Protein AF-A0A1X6Y4D6-F1 (afdb_monomer_lite)

pLDDT: mean 88.82, std 12.13, range [36.94, 98.75]

Secondary structure (DSSP, 8-state):
---SBSSSSSB--THHHHHH---S-----S-SSS--------------SSS---GGGGTT-EEEEEEEEE--TTS---EEEEEEEEPPSSPPPP-PPPP-EE---EEEEEETT----TT-PPPPPGGG-S-TTTT-EETTEEP---EEEETTBTT-TTSEEE-TTS-EEEE-TTS-EEEE-TTTTTT--TT-EEEEEEEEEETTS-EEEEEEEEEPPP-----

Radius of gyration: 34.69 Å; chains: 1; bounding box: 85×36×90 Å

Foldseek 3Di:
DFACDPDPQNHDDDPQCVVQNTDDDDDDDDDPDPDPDPDPDDDDDDDDDPDDDDPQNQAQNKDKDKDAQCDDDVDGRGDIDMDIDTHHNDPDPPPDPDWAKDQEEWEAEEALQFDFDPVNQFGQTPVRDQFSQQPIDTNNHRDDFWWQDKQPHSVQAQHWDAWPQGWIWHAHRRRGIGTHSVNVCVVAAAAGKDWTKMKIDTVPYDIYIYIYIYGYDHPPPDD

Structure (mmCIF, N/CA/C/O backbone):
data_AF-A0A1X6Y4D6-F1
#
_entry.id   AF-A0A1X6Y4D6-F1
#
loop_
_atom_site.group_PDB
_atom_site.id
_atom_site.type_symbol
_atom_site.label_atom_id
_atom_site.label_alt_id
_atom_site.label_comp_id
_atom_site.label_asym_id
_atom_site.label_entity_id
_atom_site.label_seq_id
_atom_site.pdbx_PDB_ins_code
_atom_site.Cartn_x
_atom_site.Cartn_y
_atom_site.Cartn_z
_atom_site.occupancy
_atom_site.B_iso_or_equiv
_atom_site.auth_seq_id
_atom_site.auth_comp_id
_atom_site.auth_asym_id
_atom_site.auth_atom_id
_atom_site.pdbx_PDB_model_num
ATOM 1 N N . MET A 1 1 ? -22.240 7.130 50.293 1.00 41.00 1 MET A N 1
ATOM 2 C CA . MET A 1 1 ? -23.385 7.006 51.227 1.00 41.00 1 MET A CA 1
ATOM 3 C C . MET A 1 1 ? -24.417 6.217 50.443 1.00 41.00 1 MET A C 1
ATOM 5 O O . MET A 1 1 ? -24.915 6.748 49.469 1.00 41.00 1 MET A O 1
ATOM 9 N N . VAL A 1 2 ? -24.611 4.936 50.764 1.00 42.41 2 VAL A N 1
ATOM 10 C CA . VAL A 1 2 ? -25.291 3.969 49.882 1.00 42.41 2 VAL A CA 1
ATOM 11 C C . VAL A 1 2 ? -26.799 4.241 49.862 1.00 42.41 2 VAL A C 1
ATOM 13 O O . VAL A 1 2 ? -27.497 3.928 50.833 1.00 42.41 2 VAL A O 1
ATOM 16 N N . SER A 1 3 ? -27.311 4.840 48.787 1.00 49.81 3 SER A N 1
ATOM 17 C CA . SER A 1 3 ? -28.730 5.176 48.668 1.00 49.81 3 SER A CA 1
ATOM 18 C C . SER A 1 3 ? -29.235 4.880 47.263 1.00 49.81 3 SER A C 1
ATOM 20 O O . SER A 1 3 ? -28.899 5.571 46.314 1.00 49.81 3 SER A O 1
ATOM 22 N N . SER A 1 4 ? -30.168 3.933 47.143 1.00 59.59 4 SER A N 1
ATOM 23 C CA . SER A 1 4 ? -30.944 3.699 45.913 1.00 59.59 4 SER A CA 1
ATOM 24 C C . SER A 1 4 ? -31.982 4.803 45.639 1.00 59.59 4 SER A C 1
ATOM 26 O O . SER A 1 4 ? -32.936 4.621 44.882 1.00 59.59 4 SER A O 1
ATOM 28 N N . LYS A 1 5 ? -31.844 5.938 46.324 1.00 64.69 5 LYS A N 1
ATOM 29 C CA . LYS A 1 5 ? -32.766 7.061 46.329 1.00 64.69 5 LYS A CA 1
ATOM 30 C C . LYS A 1 5 ? -31.958 8.353 46.432 1.00 64.69 5 LYS A C 1
ATOM 32 O O . LYS A 1 5 ? -31.331 8.595 47.463 1.00 64.69 5 LYS A O 1
ATOM 37 N N . ILE A 1 6 ? -31.989 9.167 45.387 1.00 66.69 6 ILE A N 1
ATOM 38 C CA . ILE A 1 6 ? -31.384 10.505 45.383 1.00 66.69 6 ILE A CA 1
ATOM 39 C C . ILE A 1 6 ? -32.350 11.487 46.052 1.00 66.69 6 ILE A C 1
ATOM 41 O O . ILE A 1 6 ? -31.968 12.225 46.956 1.00 66.69 6 ILE A O 1
ATOM 45 N N . ASP A 1 7 ? -33.630 11.418 45.685 1.00 68.88 7 ASP A N 1
ATOM 46 C CA . ASP A 1 7 ? -34.729 12.150 46.311 1.00 68.88 7 ASP A CA 1
ATOM 47 C C . ASP A 1 7 ? -36.044 11.344 46.219 1.00 68.88 7 ASP A C 1
ATOM 49 O O . ASP A 1 7 ? -36.046 10.157 45.890 1.00 68.88 7 ASP A O 1
ATOM 53 N N . SER A 1 8 ? -37.190 11.939 46.564 1.00 70.06 8 SER A N 1
ATOM 54 C CA . SER A 1 8 ? -38.493 11.250 46.494 1.00 70.06 8 SER A CA 1
ATOM 55 C C . SER A 1 8 ? -38.887 10.769 45.097 1.00 70.06 8 SER A C 1
ATOM 57 O O . SER A 1 8 ? -39.654 9.810 44.999 1.00 70.06 8 SER A O 1
ATOM 59 N N . PHE A 1 9 ? -38.318 11.351 44.049 1.00 67.50 9 PHE A N 1
ATOM 60 C CA . PHE A 1 9 ? -38.674 11.114 42.658 1.00 67.50 9 PHE A CA 1
ATOM 61 C C . PHE A 1 9 ? -37.628 10.241 41.959 1.00 67.50 9 PHE A C 1
ATOM 63 O O . PHE A 1 9 ? -37.973 9.311 41.237 1.00 67.50 9 PHE A O 1
ATOM 70 N N . THR A 1 10 ? -36.352 10.414 42.259 1.00 70.94 10 THR A N 1
ATOM 71 C CA . THR A 1 10 ? -35.261 9.602 41.733 1.00 70.94 10 THR A CA 1
ATOM 72 C C . THR A 1 10 ? -34.959 8.469 42.701 1.00 70.94 10 THR A C 1
ATOM 74 O O . THR A 1 10 ? -34.069 8.540 43.550 1.00 70.94 10 THR A O 1
ATOM 77 N N . ASN A 1 11 ? -35.765 7.412 42.586 1.00 81.62 11 ASN A N 1
ATOM 78 C CA . ASN A 1 11 ? -35.591 6.159 43.307 1.00 81.62 11 ASN A CA 1
ATOM 79 C C . ASN A 1 11 ? -35.512 4.973 42.341 1.00 81.62 11 ASN A C 1
ATOM 81 O O . ASN A 1 11 ? -36.360 4.806 41.466 1.00 81.62 11 ASN A O 1
ATOM 85 N N . ILE A 1 12 ? -34.515 4.119 42.541 1.00 86.62 12 ILE A N 1
ATOM 86 C CA . ILE A 1 12 ? -34.491 2.774 41.977 1.00 86.62 12 ILE A CA 1
ATOM 87 C C . ILE A 1 12 ? -34.978 1.850 43.092 1.00 86.62 12 ILE A C 1
ATOM 89 O O . ILE A 1 12 ? -34.491 1.900 44.221 1.00 86.62 12 ILE A O 1
ATOM 93 N N . ASN A 1 13 ? -36.033 1.087 42.824 1.00 84.00 13 ASN A N 1
ATOM 94 C CA . ASN A 1 13 ? -36.649 0.168 43.776 1.00 84.00 13 ASN A CA 1
ATOM 95 C C . ASN A 1 13 ? -37.248 -1.030 43.032 1.00 84.00 13 ASN A C 1
ATOM 97 O O . ASN A 1 13 ? -37.335 -1.019 41.803 1.00 84.00 13 ASN A O 1
ATOM 101 N N . GLY A 1 14 ? -37.683 -2.038 43.785 1.00 86.56 14 GLY A N 1
ATOM 102 C CA . GLY A 1 14 ? -38.210 -3.269 43.205 1.00 86.56 14 GLY A CA 1
ATOM 103 C C . GLY A 1 14 ? -37.096 -4.136 42.627 1.00 86.56 14 GLY A C 1
ATOM 104 O O . GLY A 1 14 ? -35.997 -4.167 43.175 1.00 86.56 14 GLY A O 1
ATOM 105 N N . GLU A 1 15 ? -37.405 -4.826 41.533 1.00 88.31 15 GLU A N 1
ATOM 106 C CA . GLU A 1 15 ? -36.557 -5.850 40.909 1.00 88.31 15 GLU A CA 1
ATOM 107 C C . GLU A 1 15 ? -35.137 -5.356 40.609 1.00 88.31 15 GLU A C 1
ATOM 109 O O . GLU A 1 15 ? -34.184 -5.980 41.049 1.00 88.31 15 GLU A O 1
ATOM 114 N N . VAL A 1 16 ? -34.979 -4.153 40.047 1.00 90.50 16 VAL A N 1
ATOM 115 C CA . VAL A 1 16 ? -33.650 -3.591 39.736 1.00 90.50 16 VAL A CA 1
ATOM 116 C C . VAL A 1 16 ? -32.736 -3.487 40.968 1.00 90.50 16 VAL A C 1
ATOM 118 O O . VAL A 1 16 ? -31.556 -3.790 40.880 1.00 90.50 16 VAL A O 1
ATOM 121 N N . VAL A 1 17 ? -33.251 -3.096 42.141 1.00 89.12 17 VAL A N 1
ATOM 122 C CA . VAL A 1 17 ? -32.419 -3.068 43.368 1.00 89.12 17 VAL A CA 1
ATOM 123 C C . VAL A 1 17 ? -32.179 -4.466 43.927 1.00 89.12 17 VAL A C 1
ATOM 125 O O . VAL A 1 17 ? -31.186 -4.686 44.616 1.00 89.12 17 VAL A O 1
ATOM 128 N N . ASN A 1 18 ? -33.093 -5.403 43.684 1.00 89.06 18 ASN A N 1
ATOM 129 C CA . ASN A 1 18 ? -32.901 -6.782 44.118 1.00 89.06 18 ASN A CA 1
ATOM 130 C C . ASN A 1 18 ? -31.791 -7.462 43.308 1.00 89.06 18 ASN A C 1
ATOM 132 O O . ASN A 1 18 ? -31.030 -8.230 43.891 1.00 89.06 18 ASN A O 1
ATOM 136 N N . ASP A 1 19 ? -31.693 -7.141 42.017 1.00 90.50 19 ASP A N 1
ATOM 137 C CA . ASP A 1 19 ? -30.739 -7.754 41.093 1.00 90.50 19 ASP A CA 1
ATOM 138 C C . ASP A 1 19 ? -29.358 -7.082 41.148 1.00 90.50 19 ASP A C 1
ATOM 140 O O . ASP A 1 19 ? -28.352 -7.778 41.235 1.00 90.50 19 ASP A O 1
ATOM 144 N N . TYR A 1 20 ? -29.309 -5.745 41.184 1.00 90.06 20 TYR A N 1
ATOM 145 C CA . TYR A 1 20 ? -28.068 -4.952 41.085 1.00 90.06 20 TYR A CA 1
ATOM 146 C C . TYR A 1 20 ? -27.682 -4.237 42.393 1.00 90.06 20 TYR A C 1
ATOM 148 O O . TYR A 1 20 ? -26.760 -3.430 42.457 1.00 90.06 20 TYR A O 1
ATOM 156 N N . GLY A 1 21 ? -28.426 -4.460 43.477 1.00 88.19 21 GLY A N 1
ATOM 157 C CA . GLY A 1 21 ? -28.160 -3.802 44.752 1.00 88.19 21 GLY A CA 1
ATOM 158 C C . GLY A 1 21 ? -28.453 -2.294 44.753 1.00 88.19 21 GLY A C 1
ATOM 159 O O . GLY A 1 21 ? -29.365 -1.787 44.099 1.00 88.19 21 GLY A O 1
ATOM 160 N N . LYS A 1 22 ? -27.739 -1.562 45.615 1.00 87.81 22 LYS A N 1
ATOM 161 C CA . LYS A 1 22 ? -27.931 -0.117 45.802 1.00 87.81 22 LYS A CA 1
ATOM 162 C C . LYS A 1 22 ? -26.820 0.656 45.108 1.00 87.81 22 LYS A C 1
ATOM 164 O O . LYS A 1 22 ? -25.660 0.293 45.218 1.00 87.81 22 LYS A O 1
ATOM 169 N N . PHE A 1 23 ? -27.192 1.796 44.544 1.00 87.12 23 PHE A N 1
ATOM 170 C CA . PHE A 1 23 ? -26.286 2.677 43.820 1.00 87.12 23 PHE A CA 1
ATOM 171 C C . PHE A 1 23 ? -25.626 3.706 44.748 1.00 87.12 23 PHE A C 1
ATOM 173 O O . PHE A 1 23 ? -26.209 4.137 45.753 1.00 87.12 23 PHE A O 1
ATOM 180 N N . ASP A 1 24 ? -24.404 4.103 44.400 1.00 83.12 24 ASP A N 1
ATOM 181 C CA . ASP A 1 24 ? -23.602 5.054 45.178 1.00 83.12 24 ASP A CA 1
ATOM 182 C C . ASP A 1 24 ? -23.796 6.509 44.758 1.00 83.12 24 ASP A C 1
ATOM 184 O O . ASP A 1 24 ? -23.602 7.423 45.562 1.00 83.12 24 ASP A O 1
ATOM 188 N N . SER A 1 25 ? -24.169 6.720 43.499 1.00 83.31 25 SER A N 1
ATOM 189 C CA . SER A 1 25 ? -24.330 8.033 42.886 1.00 83.31 25 SER A CA 1
ATOM 190 C C . SER A 1 25 ? -25.488 8.009 41.899 1.00 83.31 25 SER A C 1
ATOM 192 O O . SER A 1 25 ? -25.883 6.954 41.409 1.00 83.31 25 SER A O 1
ATOM 194 N N . GLY A 1 26 ? -26.005 9.184 41.559 1.00 85.44 26 GLY A N 1
ATOM 195 C CA . GLY A 1 26 ? -26.836 9.316 40.376 1.00 85.44 26 GLY A CA 1
ATOM 196 C C . GLY A 1 26 ? -27.068 10.768 39.990 1.00 85.44 26 GLY A C 1
ATOM 197 O O . GLY A 1 26 ? -26.710 11.695 40.719 1.00 85.44 26 GLY A O 1
ATOM 198 N N . VAL A 1 27 ? -27.654 10.939 38.813 1.00 86.00 27 VAL A N 1
ATOM 199 C CA . VAL A 1 27 ? -27.911 12.230 38.177 1.00 86.00 27 VAL A CA 1
ATOM 200 C C . VAL A 1 27 ? -29.387 12.271 37.796 1.00 86.00 27 VAL A C 1
ATOM 202 O O . VAL A 1 27 ? -29.942 11.264 37.360 1.00 86.00 27 VAL A O 1
ATOM 205 N N . GLN A 1 28 ? -30.029 13.423 37.983 1.00 85.81 28 GLN A N 1
ATOM 206 C CA . GLN A 1 28 ? -31.426 13.642 37.621 1.00 85.81 28 GLN A CA 1
ATOM 207 C C . GLN A 1 28 ? -31.523 14.731 36.556 1.00 85.81 28 GLN A C 1
ATOM 209 O O . GLN A 1 28 ? -30.883 15.777 36.667 1.00 85.81 28 GLN A O 1
ATOM 214 N N . PHE A 1 29 ? -32.381 14.491 35.568 1.00 83.44 29 PHE A N 1
ATOM 215 C CA . PHE A 1 29 ? -32.785 15.465 34.561 1.00 83.44 29 PHE A CA 1
ATOM 216 C C . PHE A 1 29 ? -34.302 15.638 34.600 1.00 83.44 29 PHE A C 1
ATOM 218 O O . PHE A 1 29 ? -35.021 14.695 34.931 1.00 83.44 29 PHE A O 1
ATOM 225 N N . GLY A 1 30 ? -34.772 16.835 34.252 1.00 78.50 30 GLY A N 1
ATOM 226 C CA . GLY A 1 30 ? -36.189 17.188 34.301 1.00 78.50 30 GLY A CA 1
ATOM 227 C C . GLY A 1 30 ? -36.697 17.540 35.700 1.00 78.50 30 GLY A C 1
ATOM 228 O O . GLY A 1 30 ? -35.986 17.471 36.710 1.00 78.50 30 GLY A O 1
ATOM 229 N N . THR A 1 31 ? -37.950 17.966 35.735 1.00 74.88 31 THR A N 1
ATOM 230 C CA . THR A 1 31 ? -38.698 18.318 36.936 1.00 74.88 31 THR A CA 1
ATOM 231 C C . THR A 1 31 ? -39.482 17.119 37.465 1.00 74.88 31 THR A C 1
ATOM 233 O O . THR A 1 31 ? -39.793 16.168 36.750 1.00 74.88 31 THR A O 1
ATOM 236 N N . ALA A 1 32 ? -39.747 17.130 38.769 1.00 64.38 32 ALA A N 1
ATOM 237 C CA . ALA A 1 32 ? -40.598 16.133 39.402 1.00 64.38 32 ALA A CA 1
ATOM 238 C C . ALA A 1 32 ? -42.080 16.361 39.038 1.00 64.38 32 ALA A C 1
ATOM 240 O O . ALA A 1 32 ? -42.506 17.509 38.930 1.00 64.38 32 ALA A O 1
ATOM 241 N N . ASP A 1 33 ? -42.854 15.270 38.948 1.00 63.06 33 ASP A N 1
ATOM 242 C CA . ASP A 1 33 ? -44.287 15.214 38.592 1.00 63.06 33 ASP A CA 1
ATOM 243 C C . ASP A 1 33 ? -44.599 15.469 37.097 1.00 63.06 33 ASP A C 1
ATOM 245 O O . ASP A 1 33 ? -43.747 15.234 36.242 1.00 63.06 33 ASP A O 1
ATOM 249 N N . ILE A 1 34 ? -45.848 15.837 36.759 1.00 57.78 34 ILE A N 1
ATOM 250 C CA . ILE A 1 34 ? -46.291 16.152 35.386 1.00 57.78 34 ILE A CA 1
ATOM 251 C C . ILE A 1 34 ? -45.649 17.484 34.972 1.00 57.78 34 ILE A C 1
ATOM 253 O O . ILE A 1 34 ? -46.268 18.547 35.042 1.00 57.78 34 ILE A O 1
ATOM 257 N N . GLY A 1 35 ? -44.369 17.430 34.620 1.00 62.12 35 GLY A N 1
ATOM 258 C CA . GLY A 1 35 ? -43.656 18.521 33.972 1.00 62.12 35 GLY A CA 1
ATOM 259 C C . GLY A 1 35 ? -43.988 18.574 32.482 1.00 62.12 35 GLY A C 1
ATOM 260 O O . GLY A 1 35 ? -44.242 17.548 31.855 1.00 62.12 35 GLY A O 1
ATOM 261 N N . GLU A 1 36 ? -43.929 19.765 31.884 1.00 63.72 36 GLU A N 1
ATOM 262 C CA . GLU A 1 36 ? -43.957 19.945 30.419 1.00 63.72 36 GLU A CA 1
ATOM 263 C C . GLU A 1 36 ? -42.616 19.554 29.757 1.00 63.72 36 GLU A C 1
ATOM 265 O O . GLU A 1 36 ? -42.332 19.940 28.623 1.00 63.72 36 GLU A O 1
ATOM 270 N N . ASP A 1 37 ? -41.761 18.820 30.474 1.00 69.12 37 ASP A N 1
ATOM 271 C CA . ASP A 1 37 ? -40.407 18.494 30.048 1.00 69.12 37 ASP A CA 1
ATOM 272 C C . ASP A 1 37 ? -40.432 17.480 28.893 1.00 69.12 37 ASP A C 1
ATOM 274 O O . ASP A 1 37 ? -40.493 16.269 29.097 1.00 69.12 37 ASP A O 1
ATOM 278 N N . ASP A 1 38 ? -40.338 17.974 27.657 1.00 70.88 38 ASP A N 1
ATOM 279 C CA . ASP A 1 38 ? -40.135 17.155 26.454 1.00 70.88 38 ASP A CA 1
ATOM 280 C C . ASP A 1 38 ? -38.632 16.960 26.177 1.00 70.88 38 ASP A C 1
ATOM 282 O O . ASP A 1 38 ? -38.091 17.398 25.158 1.00 70.88 38 ASP A O 1
ATOM 286 N N . ILE A 1 39 ? -37.921 16.351 27.133 1.00 73.44 39 ILE A N 1
ATOM 287 C CA . ILE A 1 39 ? -36.479 16.097 27.011 1.00 73.44 39 ILE A CA 1
ATOM 288 C C . ILE A 1 39 ? -36.259 14.980 25.989 1.00 73.44 39 ILE A C 1
ATOM 290 O O . ILE A 1 39 ? -36.559 13.812 26.236 1.00 73.44 39 ILE A O 1
ATOM 294 N N . ARG A 1 40 ? -35.706 15.347 24.830 1.00 74.81 40 ARG A N 1
ATOM 295 C CA . ARG A 1 40 ? -35.345 14.409 23.753 1.00 74.81 40 ARG A CA 1
ATOM 296 C C . ARG A 1 40 ? -33.927 13.876 23.874 1.00 74.81 40 ARG A C 1
ATOM 298 O O . ARG A 1 40 ? -33.661 12.758 23.451 1.00 74.81 40 ARG A O 1
ATOM 305 N N . GLU A 1 41 ? -33.044 14.673 24.455 1.00 81.94 41 GLU A N 1
ATOM 306 C CA . GLU A 1 41 ? -31.640 14.348 24.645 1.00 81.94 41 GLU A CA 1
ATOM 307 C C . GLU A 1 41 ? -31.122 15.097 25.872 1.00 81.94 41 GLU A C 1
ATOM 309 O O . GLU A 1 41 ? -31.500 16.244 26.124 1.00 81.94 41 GLU A O 1
ATOM 314 N N . THR A 1 42 ? -30.260 14.442 26.641 1.00 81.81 42 THR A N 1
ATOM 315 C CA . THR A 1 42 ? -29.523 15.069 27.731 1.00 81.81 42 THR A CA 1
ATOM 316 C C . THR A 1 42 ? -28.108 14.522 27.754 1.00 81.81 42 THR A C 1
ATOM 318 O O . THR A 1 42 ? -27.878 13.350 27.457 1.00 81.81 42 THR A O 1
ATOM 321 N N . SER A 1 43 ? -27.160 15.369 28.126 1.00 86.31 43 SER A N 1
ATOM 322 C CA . SER A 1 43 ? -25.771 14.986 28.312 1.00 86.31 43 SER A CA 1
ATOM 323 C C . SER A 1 43 ? -25.253 15.570 29.617 1.00 86.31 43 SER A C 1
ATOM 325 O O . SER A 1 43 ? -25.665 16.638 30.072 1.00 86.31 43 SER A O 1
ATOM 327 N N . PHE A 1 44 ? -24.346 14.841 30.249 1.00 86.75 44 PHE A N 1
ATOM 328 C CA . PHE A 1 44 ? -23.565 15.334 31.369 1.00 86.75 44 PHE A CA 1
ATOM 329 C C . PHE A 1 44 ? -22.127 14.878 31.197 1.00 86.75 44 PHE A C 1
ATOM 331 O O . PHE A 1 44 ? -21.847 13.898 30.510 1.00 86.75 44 PHE A O 1
ATOM 338 N N . ILE A 1 45 ? -21.219 15.601 31.837 1.00 84.94 45 ILE A N 1
ATOM 339 C CA . ILE A 1 45 ? -19.807 15.251 31.874 1.00 84.94 45 ILE A CA 1
ATOM 340 C C . ILE A 1 45 ? -19.507 14.772 33.287 1.00 84.94 45 ILE A C 1
ATOM 342 O O . ILE A 1 45 ? -19.719 15.506 34.254 1.00 84.94 45 ILE A O 1
ATOM 346 N N . LEU A 1 46 ? -19.006 13.545 33.402 1.00 85.06 46 LEU A N 1
ATOM 347 C CA . LEU A 1 46 ? -18.378 13.064 34.623 1.00 85.06 46 LEU A CA 1
ATOM 348 C C . LEU A 1 46 ? -16.881 13.370 34.536 1.00 85.06 46 LEU A C 1
ATOM 350 O O . LEU A 1 46 ? -16.205 12.924 33.615 1.00 85.06 46 LEU A O 1
ATOM 354 N N . SER A 1 47 ? -16.368 14.148 35.484 1.00 85.50 47 SER A N 1
ATOM 355 C CA . SER A 1 47 ? -14.956 14.538 35.535 1.00 85.50 47 SER A CA 1
ATOM 356 C C . SER A 1 47 ? -14.423 14.448 36.959 1.00 85.50 47 SER A C 1
ATOM 358 O O . SER A 1 47 ? -15.144 14.765 37.906 1.00 85.50 47 SER A O 1
ATOM 360 N N . GLN A 1 48 ? -13.145 14.107 37.106 1.00 83.69 48 GLN A N 1
ATOM 361 C CA . GLN A 1 48 ? -12.402 14.203 38.364 1.00 83.69 48 GLN A CA 1
ATOM 362 C C . GLN A 1 48 ? -11.053 14.896 38.138 1.00 83.69 48 GLN A C 1
ATOM 364 O O . GLN A 1 48 ? -10.529 14.895 37.031 1.00 83.69 48 GLN A O 1
ATOM 369 N N . SER A 1 49 ? -10.506 15.518 39.185 1.00 90.06 49 SER A N 1
ATOM 370 C CA . SER A 1 49 ? -9.272 16.316 39.105 1.00 90.06 49 SER A CA 1
ATOM 371 C C . SER A 1 49 ? -8.005 15.576 39.534 1.00 90.06 49 SER A C 1
ATOM 373 O O . SER A 1 49 ? -6.920 16.143 39.440 1.00 90.06 49 SER A O 1
ATOM 375 N N . ASN A 1 50 ? -8.136 14.371 40.093 1.00 87.50 50 ASN A N 1
ATOM 376 C CA . ASN A 1 50 ? -7.047 13.711 40.821 1.00 87.50 50 ASN A CA 1
ATOM 377 C C . ASN A 1 50 ? -6.536 12.438 40.138 1.00 87.50 50 ASN A C 1
ATOM 379 O O . ASN A 1 50 ? -5.401 12.046 40.392 1.00 87.50 50 ASN A O 1
ATOM 383 N N . VAL A 1 51 ? -7.364 11.792 39.316 1.00 86.50 51 VAL A N 1
ATOM 384 C CA . VAL A 1 51 ? -7.033 10.589 38.541 1.00 86.50 51 VAL A CA 1
ATOM 385 C C . VAL A 1 51 ? -7.761 10.687 37.198 1.00 86.50 51 VAL A C 1
ATOM 387 O O . VAL A 1 51 ? -8.801 11.341 37.111 1.00 86.50 51 VAL A O 1
ATOM 390 N N . ASP A 1 52 ? -7.237 10.052 36.157 1.00 86.56 52 ASP A N 1
ATOM 391 C CA . ASP A 1 52 ? -7.942 9.941 34.882 1.00 86.56 52 ASP A CA 1
ATOM 392 C C . ASP A 1 52 ? -9.100 8.937 34.995 1.00 86.56 52 ASP A C 1
ATOM 394 O O . ASP A 1 52 ? -9.001 7.911 35.672 1.00 86.56 52 ASP A O 1
ATOM 398 N N . LEU A 1 53 ? -10.226 9.232 34.344 1.00 87.00 53 LEU A N 1
ATOM 399 C CA . LEU A 1 53 ? -11.290 8.248 34.140 1.00 87.00 53 LEU A CA 1
ATOM 400 C C . LEU A 1 53 ? -10.954 7.433 32.892 1.00 87.00 53 LEU A C 1
ATOM 402 O O . LEU A 1 53 ? -10.852 7.986 31.800 1.00 87.00 53 LEU A O 1
ATOM 406 N N . THR A 1 54 ? -10.795 6.126 33.057 1.00 86.75 54 THR A N 1
ATOM 407 C CA . THR A 1 54 ? -10.594 5.169 31.960 1.00 86.75 54 THR A CA 1
ATOM 408 C C . THR A 1 54 ? -11.825 4.275 31.820 1.00 86.75 54 THR A C 1
ATOM 410 O O . THR A 1 54 ? -12.662 4.229 32.723 1.00 86.75 54 THR A O 1
ATOM 413 N N . ILE A 1 55 ? -11.945 3.522 30.724 1.00 85.50 55 ILE A N 1
ATOM 414 C CA . ILE A 1 55 ? -13.000 2.499 30.595 1.00 85.50 55 ILE A CA 1
ATOM 415 C C . ILE A 1 55 ? -12.925 1.485 31.747 1.00 85.50 55 ILE A C 1
ATOM 417 O O . ILE A 1 55 ? -13.954 1.099 32.292 1.00 85.50 55 ILE A O 1
ATOM 421 N N . GLU A 1 56 ? -11.717 1.154 32.211 1.00 86.94 56 GLU A N 1
ATOM 422 C CA . GLU A 1 56 ? -11.507 0.270 33.365 1.00 86.94 56 GLU A CA 1
ATOM 423 C C . GLU A 1 56 ? -12.158 0.788 34.652 1.00 86.94 56 GLU A C 1
ATOM 425 O O . GLU A 1 56 ? -12.577 -0.006 35.491 1.00 86.94 56 GLU A O 1
ATOM 430 N N . SER A 1 57 ? -12.298 2.111 34.802 1.00 87.38 57 SER A N 1
ATOM 431 C CA . SER A 1 57 ? -12.901 2.717 35.997 1.00 87.38 57 SER A CA 1
ATOM 432 C C . SER A 1 57 ? -14.394 2.415 36.161 1.00 87.38 57 SER A C 1
ATOM 434 O O . SER A 1 57 ? -14.931 2.619 37.250 1.00 87.38 57 SER A O 1
ATOM 436 N N . ILE A 1 58 ? -15.055 1.922 35.108 1.00 89.38 58 ILE A N 1
ATOM 437 C CA . ILE A 1 58 ? -16.478 1.567 35.121 1.00 89.38 58 ILE A CA 1
ATOM 438 C C . ILE A 1 58 ? -16.746 0.079 34.852 1.00 89.38 58 ILE A C 1
ATOM 440 O O . ILE A 1 58 ? -17.910 -0.310 34.835 1.00 89.38 58 ILE A O 1
ATOM 444 N N . LEU A 1 59 ? -15.720 -0.761 34.664 1.00 92.81 59 LEU A N 1
ATOM 445 C CA . LEU A 1 59 ? -15.918 -2.202 34.450 1.00 92.81 59 LEU A CA 1
ATOM 446 C C . LEU A 1 59 ? -16.563 -2.861 35.676 1.00 92.81 59 LEU A C 1
ATOM 448 O O . LEU A 1 59 ? -16.240 -2.526 36.821 1.00 92.81 59 LEU A O 1
ATOM 452 N N . GLY A 1 60 ? -17.502 -3.778 35.428 1.00 91.44 60 GLY A N 1
ATOM 453 C CA . GLY A 1 60 ? -18.284 -4.459 36.467 1.00 91.44 60 GLY A CA 1
ATOM 454 C C . GLY A 1 60 ? -19.098 -3.527 37.372 1.00 91.44 60 GLY A C 1
ATOM 455 O O . GLY A 1 60 ? -19.505 -3.935 38.456 1.00 91.44 60 GLY A O 1
ATOM 456 N N . GLN A 1 61 ? -19.276 -2.252 37.001 1.00 92.94 61 GLN A N 1
ATOM 457 C CA . GLN A 1 61 ? -20.137 -1.340 37.749 1.00 92.94 61 GLN A CA 1
ATOM 458 C C . GLN A 1 61 ? -21.595 -1.525 37.334 1.00 92.94 61 GLN A C 1
ATOM 460 O O . GLN A 1 61 ? -21.913 -1.624 36.147 1.00 92.94 61 GLN A O 1
ATOM 465 N N . ASP A 1 62 ? -22.482 -1.493 38.323 1.00 93.50 62 ASP A N 1
ATOM 466 C CA . ASP A 1 62 ? -23.922 -1.539 38.114 1.00 93.50 62 ASP A CA 1
ATOM 467 C C . ASP A 1 62 ? -24.481 -0.155 37.779 1.00 93.50 62 ASP A C 1
ATOM 469 O O . ASP A 1 62 ? -24.282 0.832 38.495 1.00 93.50 62 ASP A O 1
ATOM 473 N N . PHE A 1 63 ? -25.269 -0.099 36.712 1.00 92.25 63 PHE A N 1
ATOM 474 C CA . PHE A 1 63 ? -25.989 1.082 36.268 1.00 92.25 63 PHE A CA 1
ATOM 475 C C . PHE A 1 63 ? -27.489 0.831 36.318 1.00 92.25 63 PHE A C 1
ATOM 477 O O . PHE A 1 63 ? -27.981 -0.262 36.041 1.00 92.25 63 PHE A O 1
ATOM 484 N N . ALA A 1 64 ? -28.246 1.878 36.628 1.00 92.44 64 ALA A N 1
ATOM 485 C CA . ALA A 1 64 ? -29.688 1.846 36.493 1.00 92.44 64 ALA A CA 1
ATOM 486 C C . ALA A 1 64 ? -30.237 3.184 36.024 1.00 92.44 64 ALA A C 1
ATOM 488 O O . ALA A 1 64 ? -29.744 4.254 36.382 1.00 92.44 64 ALA A O 1
ATOM 489 N N . VAL A 1 65 ? -31.315 3.104 35.254 1.00 90.38 65 VAL A N 1
ATOM 490 C CA . VAL A 1 65 ? -32.061 4.252 34.754 1.00 90.38 65 VAL A CA 1
ATOM 491 C C . VAL A 1 65 ? -33.506 4.121 35.204 1.00 90.38 65 VAL A C 1
ATOM 493 O O . VAL A 1 65 ? -34.131 3.068 35.062 1.00 90.38 65 VAL A O 1
ATOM 496 N N . ARG A 1 66 ? -34.057 5.217 35.732 1.00 86.44 66 ARG A N 1
ATOM 497 C CA . ARG A 1 66 ? -35.501 5.399 35.880 1.00 86.44 66 ARG A CA 1
ATOM 498 C C . ARG A 1 66 ? -35.975 6.364 34.809 1.00 86.44 66 ARG A C 1
ATOM 500 O O . ARG A 1 66 ? -35.539 7.508 34.779 1.00 86.44 66 ARG A O 1
ATOM 507 N N . LEU A 1 67 ? -36.911 5.905 33.994 1.00 85.81 67 LEU A N 1
ATOM 508 C CA . LEU A 1 67 ? -37.640 6.718 33.037 1.00 85.81 67 LEU A CA 1
ATOM 509 C C . LEU A 1 67 ? -39.042 6.976 33.587 1.00 85.81 67 LEU A C 1
ATOM 511 O O . LEU A 1 67 ? -39.716 6.060 34.066 1.00 85.81 67 LEU A O 1
ATOM 515 N N . THR A 1 68 ? -39.484 8.222 33.528 1.00 80.50 68 THR A N 1
ATOM 516 C CA . THR A 1 68 ? -40.876 8.615 33.763 1.00 80.50 68 THR A CA 1
ATOM 517 C C . THR A 1 68 ? -41.507 9.041 32.454 1.00 80.50 68 THR A C 1
ATOM 519 O O . THR A 1 68 ? -40.800 9.375 31.505 1.00 80.50 68 THR A O 1
ATOM 522 N N . SER A 1 69 ? -42.832 9.017 32.407 1.00 79.50 69 SER A N 1
ATOM 523 C CA . SER A 1 69 ? -43.603 9.401 31.229 1.00 79.50 69 SER A CA 1
ATOM 524 C C . SER A 1 69 ? -43.263 8.557 29.995 1.00 79.50 69 SER A C 1
ATOM 526 O O . SER A 1 69 ? -43.060 9.061 28.888 1.00 79.50 69 SER A O 1
ATOM 528 N N . VAL A 1 70 ? -43.169 7.242 30.193 1.00 79.62 70 VAL A N 1
ATOM 529 C CA . VAL A 1 70 ? -43.048 6.263 29.105 1.00 79.62 70 VAL A CA 1
ATOM 530 C C . VAL A 1 70 ? -44.426 5.690 28.772 1.00 79.62 70 VAL A C 1
ATOM 532 O O . VAL A 1 70 ? -45.354 5.779 29.572 1.00 79.62 70 VAL A O 1
ATOM 535 N N . GLY A 1 71 ? -44.587 5.134 27.574 1.00 78.62 71 GLY A N 1
ATOM 536 C CA . GLY A 1 71 ? -45.851 4.566 27.107 1.00 78.62 71 GLY A CA 1
ATOM 537 C C . GLY A 1 71 ? -45.685 3.859 25.765 1.00 78.62 71 GLY A C 1
ATOM 538 O O . GLY A 1 71 ? -44.610 3.915 25.164 1.00 78.62 71 GLY A O 1
ATOM 539 N N . GLN A 1 72 ? -46.738 3.183 25.302 1.00 81.94 72 GLN A N 1
ATOM 540 C CA . GLN A 1 72 ? -46.757 2.572 23.968 1.00 81.94 72 GLN A CA 1
ATOM 541 C C . GLN A 1 72 ? -46.656 3.639 22.868 1.00 81.94 72 GLN A C 1
ATOM 543 O O . GLN A 1 72 ? -47.046 4.792 23.068 1.00 81.94 72 GLN A O 1
ATOM 548 N N . GLU A 1 73 ? -46.145 3.242 21.701 1.00 76.56 73 GLU A N 1
ATOM 549 C CA . GLU A 1 73 ? -46.194 4.064 20.489 1.00 76.56 73 GLU A CA 1
ATOM 550 C C . GLU A 1 73 ? -47.653 4.479 20.216 1.00 76.56 73 GLU A C 1
ATOM 552 O O . GLU A 1 73 ? -48.565 3.663 20.349 1.00 76.56 73 GLU A O 1
ATOM 557 N N . ASP A 1 74 ? -47.880 5.769 19.952 1.00 78.31 74 ASP A N 1
ATOM 558 C CA . ASP A 1 74 ? -49.203 6.410 19.820 1.00 78.31 74 ASP A CA 1
ATOM 559 C C . ASP A 1 74 ? -50.137 6.357 21.057 1.00 78.31 74 ASP A C 1
ATOM 561 O O . ASP A 1 74 ? -51.310 6.736 20.975 1.00 78.31 74 ASP A O 1
ATOM 565 N N . GLY A 1 75 ? -49.634 5.932 22.222 1.00 78.75 75 GLY A N 1
ATOM 566 C CA . GLY A 1 75 ? -50.368 5.864 23.491 1.00 78.75 75 GLY A CA 1
ATOM 567 C C . GLY A 1 75 ? -50.072 7.007 24.475 1.00 78.75 75 GLY A C 1
ATOM 568 O O . GLY A 1 75 ? -49.218 7.865 24.248 1.00 78.75 75 GLY A O 1
ATOM 569 N N . SER A 1 76 ? -50.779 7.012 25.613 1.00 80.31 76 SER A N 1
ATOM 570 C CA . SER A 1 76 ? -50.492 7.927 26.728 1.00 80.31 76 SER A CA 1
ATOM 571 C C . SER A 1 76 ? -49.159 7.587 27.397 1.00 80.31 76 SER A C 1
ATOM 573 O O . SER A 1 76 ? -48.843 6.415 27.599 1.00 80.31 76 SER A O 1
ATOM 575 N N . ARG A 1 77 ? -48.412 8.615 27.797 1.00 80.12 77 ARG A N 1
ATOM 576 C CA . ARG A 1 77 ? -47.092 8.518 28.431 1.00 80.12 77 ARG A CA 1
ATOM 577 C C . ARG A 1 77 ? -47.182 8.750 29.939 1.00 80.12 77 ARG A C 1
ATOM 579 O O . ARG A 1 77 ? -46.594 9.688 30.455 1.00 80.12 77 ARG A O 1
ATOM 586 N N . GLU A 1 78 ? -47.961 7.929 30.631 1.00 82.00 78 GLU A N 1
ATOM 587 C CA . GLU A 1 78 ? -48.212 8.081 32.077 1.00 82.00 78 GLU A CA 1
ATOM 588 C C . GLU A 1 78 ? -47.457 7.039 32.922 1.00 82.00 78 GLU A C 1
ATOM 590 O O . GLU A 1 78 ? -47.490 7.084 34.152 1.00 82.00 78 GLU A O 1
ATOM 595 N N . ASP A 1 79 ? -46.764 6.094 32.278 1.00 83.75 79 ASP A N 1
ATOM 596 C CA . ASP A 1 79 ? -46.057 5.023 32.971 1.00 83.75 79 ASP A CA 1
ATOM 597 C C . ASP A 1 79 ? -44.632 5.433 33.365 1.00 83.75 79 ASP A C 1
ATOM 599 O O . ASP A 1 79 ? -44.075 6.450 32.941 1.00 83.75 79 ASP A O 1
ATOM 603 N N . SER A 1 80 ? -44.008 4.603 34.201 1.00 84.50 80 SER A N 1
ATOM 604 C CA . SER A 1 80 ? -42.586 4.707 34.519 1.00 84.50 80 SER A CA 1
ATOM 605 C C . SER A 1 80 ? -41.908 3.351 34.399 1.00 84.50 80 SER A C 1
ATOM 607 O O . SER A 1 80 ? -42.493 2.316 34.714 1.00 84.50 80 SER A O 1
ATOM 609 N N . LEU A 1 81 ? -40.659 3.366 33.947 1.00 87.38 81 LEU A N 1
ATOM 610 C CA . LEU A 1 81 ? -39.857 2.179 33.691 1.00 87.38 81 LEU A CA 1
ATOM 611 C C . LEU A 1 81 ? -38.535 2.286 34.445 1.00 87.38 81 LEU A C 1
ATOM 613 O O . LEU A 1 81 ? -37.953 3.364 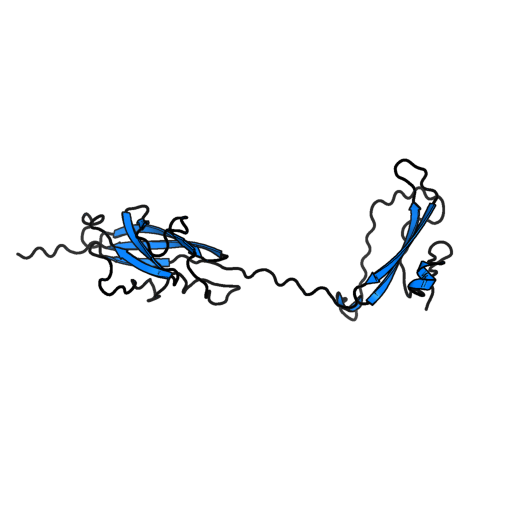34.560 1.00 87.38 81 LEU A O 1
ATOM 617 N N . LYS A 1 82 ? -38.071 1.161 34.984 1.00 90.62 82 LYS A N 1
ATOM 618 C CA . LYS A 1 82 ? -36.742 1.037 35.580 1.00 90.62 82 LYS A CA 1
ATOM 619 C C . LYS A 1 82 ? -35.990 -0.054 34.840 1.00 90.62 82 LYS A C 1
ATOM 621 O O . LYS A 1 82 ? -36.555 -1.116 34.605 1.00 90.62 82 LYS A O 1
ATOM 626 N N . ILE A 1 83 ? -34.747 0.228 34.482 1.00 92.38 83 ILE A N 1
ATOM 627 C CA . ILE A 1 83 ? -33.863 -0.687 33.761 1.00 92.38 83 ILE A CA 1
ATOM 628 C C . ILE A 1 83 ? -32.536 -0.685 34.509 1.00 92.38 83 ILE A C 1
ATOM 630 O O . ILE A 1 83 ? -32.063 0.386 34.889 1.00 92.38 83 ILE A O 1
ATOM 634 N N . GLY A 1 84 ? -31.975 -1.866 34.747 1.00 92.88 84 GLY A N 1
ATOM 635 C CA . GLY A 1 84 ? -30.628 -2.036 35.280 1.00 92.88 84 GLY A CA 1
ATOM 636 C C . GLY A 1 84 ? -29.738 -2.763 34.280 1.00 92.88 84 GLY A C 1
ATOM 637 O O . GLY A 1 84 ? -30.240 -3.415 33.364 1.00 92.88 84 GLY A O 1
ATOM 638 N N . GLY A 1 85 ? -28.432 -2.634 34.457 1.00 94.12 85 GLY A N 1
ATOM 639 C CA . GLY A 1 85 ? -27.427 -3.369 33.703 1.00 94.12 85 GLY A CA 1
ATOM 640 C C . GLY A 1 85 ? -26.067 -3.265 34.380 1.00 94.12 85 GLY A C 1
ATOM 641 O O . GLY A 1 85 ? -25.769 -2.256 35.012 1.00 94.12 85 GLY A O 1
ATOM 642 N N . GLU A 1 86 ? -25.252 -4.299 34.228 1.00 94.19 86 GLU A N 1
ATOM 643 C CA . GLU A 1 86 ? -23.869 -4.330 34.703 1.00 94.19 86 GLU A CA 1
ATOM 644 C C . GLU A 1 86 ? -22.949 -4.035 33.513 1.00 94.19 86 GLU A C 1
ATOM 646 O O . GLU A 1 86 ? -23.143 -4.578 32.418 1.00 94.19 86 GLU A O 1
ATOM 651 N N . ALA A 1 87 ? -21.971 -3.149 33.696 1.00 92.44 87 ALA A N 1
ATOM 652 C CA . ALA A 1 87 ? -20.902 -2.980 32.720 1.00 92.44 87 ALA A CA 1
ATOM 653 C C . ALA A 1 87 ? -20.098 -4.282 32.588 1.00 92.44 87 ALA A C 1
ATOM 655 O O . ALA A 1 87 ? -19.967 -5.025 33.561 1.00 92.44 87 ALA A O 1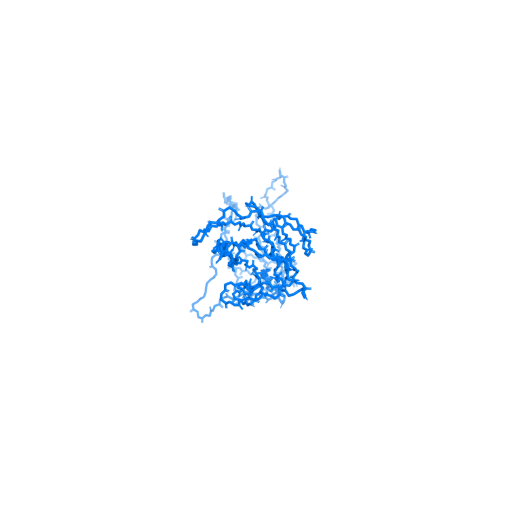
ATOM 656 N N . PRO A 1 88 ? -19.518 -4.572 31.413 1.00 90.81 88 PRO A N 1
ATOM 657 C CA . PRO A 1 88 ? -18.729 -5.782 31.247 1.00 90.81 88 PRO A CA 1
ATOM 658 C C . PRO A 1 88 ? -17.574 -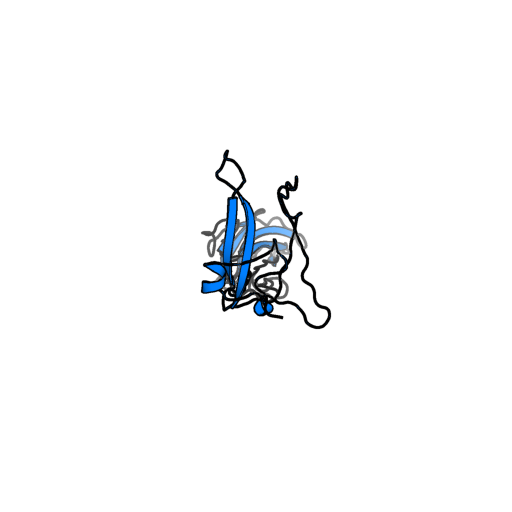5.818 32.260 1.00 90.81 88 PRO A C 1
ATOM 660 O O . PRO A 1 88 ? -17.051 -4.784 32.677 1.00 90.81 88 PRO A O 1
ATOM 663 N N . ILE A 1 89 ? -17.204 -7.024 32.689 1.00 89.62 89 ILE A N 1
ATOM 664 C CA . ILE A 1 89 ? -16.138 -7.244 33.682 1.00 89.62 89 ILE A CA 1
ATOM 665 C C . ILE A 1 89 ? -14.731 -7.115 33.089 1.00 89.62 89 ILE A C 1
ATOM 667 O O . ILE A 1 89 ? -13.755 -7.000 33.825 1.00 89.62 89 ILE A O 1
ATOM 671 N N . GLU A 1 90 ? -14.635 -7.110 31.765 1.00 87.44 90 GLU A N 1
ATOM 672 C CA . GLU A 1 90 ? -13.422 -6.852 31.002 1.00 87.44 90 GLU A CA 1
ATOM 673 C C . GLU A 1 90 ? -13.775 -5.849 29.906 1.00 87.44 90 GLU A C 1
ATOM 675 O O . GLU A 1 90 ? -14.891 -5.864 29.381 1.00 87.44 90 GLU A O 1
ATOM 680 N N . ALA A 1 91 ? -12.851 -4.944 29.588 1.00 80.56 91 ALA A N 1
ATOM 681 C CA . ALA A 1 91 ? -13.025 -4.114 28.410 1.00 80.56 91 ALA A CA 1
ATOM 682 C C . ALA A 1 91 ? -13.016 -5.026 27.182 1.00 80.56 91 ALA A C 1
ATOM 684 O O . ALA A 1 91 ? -12.243 -5.989 27.136 1.00 80.56 91 ALA A O 1
ATOM 685 N N . ASP A 1 92 ? -13.836 -4.705 26.183 1.00 79.19 92 ASP A N 1
ATOM 686 C CA . ASP A 1 92 ? -13.635 -5.305 24.872 1.00 79.19 92 ASP A CA 1
ATOM 687 C C . ASP A 1 92 ? -12.175 -5.070 24.464 1.00 79.19 92 ASP A C 1
ATOM 689 O O . ASP A 1 92 ? -11.637 -3.980 24.725 1.00 79.19 92 ASP A O 1
ATOM 693 N N . PRO A 1 93 ? -11.504 -6.078 23.874 1.00 71.06 93 PRO A N 1
ATOM 694 C CA . PRO A 1 93 ? -10.162 -5.867 23.371 1.00 71.06 93 PRO A CA 1
ATOM 695 C C . PRO A 1 93 ? -10.212 -4.657 22.447 1.00 71.06 93 PRO A C 1
ATOM 697 O O . PRO A 1 93 ? -11.116 -4.548 21.613 1.00 71.06 93 PRO A O 1
ATOM 700 N N . ALA A 1 94 ? -9.261 -3.736 22.619 1.00 69.94 94 ALA A N 1
ATOM 701 C CA . ALA A 1 94 ? -9.069 -2.690 21.634 1.00 69.94 94 ALA A CA 1
ATOM 702 C C . ALA A 1 94 ? -8.975 -3.387 20.274 1.00 69.94 94 ALA A C 1
ATOM 704 O O . ALA A 1 94 ? -8.136 -4.272 20.093 1.00 69.94 94 ALA A O 1
ATOM 705 N N . VAL A 1 95 ? -9.893 -3.058 19.364 1.00 73.56 95 VAL A N 1
ATOM 706 C CA . VAL A 1 95 ? -9.736 -3.445 17.968 1.00 73.56 95 VAL A CA 1
ATOM 707 C C . VAL A 1 95 ? -8.481 -2.712 17.526 1.00 73.56 95 VAL A C 1
ATOM 709 O O . VAL A 1 95 ? -8.495 -1.484 17.428 1.00 73.56 95 VAL A O 1
ATOM 712 N N . ASP A 1 96 ? -7.381 -3.452 17.398 1.00 72.81 96 ASP A N 1
ATOM 713 C CA . ASP A 1 96 ? -6.170 -2.924 16.785 1.00 72.81 96 ASP A CA 1
ATOM 714 C C . ASP A 1 96 ? -6.584 -2.466 15.383 1.00 72.81 96 ASP A C 1
ATOM 716 O O . ASP A 1 96 ? -7.246 -3.251 14.690 1.00 72.81 96 ASP A O 1
ATOM 720 N N . PRO A 1 97 ? -6.355 -1.198 14.993 1.00 80.12 97 PRO A N 1
ATOM 721 C CA . PRO A 1 97 ? -6.615 -0.802 13.619 1.00 80.12 97 PRO A CA 1
ATOM 722 C C . PRO A 1 97 ? -5.914 -1.775 12.667 1.00 80.12 97 PRO A C 1
ATOM 724 O O . PRO A 1 97 ? -4.818 -2.254 12.957 1.00 80.12 97 PRO A O 1
ATOM 727 N N . ASP A 1 98 ? -6.558 -2.068 11.536 1.00 85.38 98 ASP A N 1
ATOM 728 C CA . ASP A 1 98 ? -5.897 -2.822 10.475 1.00 85.38 98 ASP A CA 1
ATOM 729 C C . ASP A 1 98 ? -4.581 -2.107 10.105 1.00 85.38 98 ASP A C 1
ATOM 731 O O . ASP A 1 98 ? -4.569 -0.869 10.041 1.00 85.38 98 ASP A O 1
ATOM 735 N N . PRO A 1 99 ? -3.483 -2.855 9.888 1.00 90.69 99 PRO A N 1
ATOM 736 C CA . PRO A 1 99 ? -2.193 -2.264 9.561 1.00 90.69 99 PRO A CA 1
ATOM 737 C C . PRO A 1 99 ? -2.295 -1.432 8.283 1.00 90.69 99 PRO A C 1
ATOM 739 O O . PRO A 1 99 ? -2.951 -1.832 7.317 1.00 90.69 99 PRO A O 1
ATOM 742 N N . VAL A 1 100 ? -1.634 -0.276 8.260 1.00 94.06 100 VAL A N 1
ATOM 743 C CA . VAL A 1 100 ? -1.641 0.617 7.098 1.00 94.06 100 VAL A CA 1
ATOM 744 C C . VAL A 1 100 ? -0.413 0.339 6.242 1.00 94.06 100 VAL A C 1
ATOM 746 O O . VAL A 1 100 ? 0.716 0.611 6.656 1.00 94.06 100 VAL A O 1
ATOM 749 N N . HIS A 1 101 ? -0.643 -0.183 5.038 1.00 96.56 101 HIS A N 1
ATOM 750 C CA . HIS A 1 101 ? 0.392 -0.460 4.044 1.00 96.56 101 HIS A CA 1
ATOM 751 C C . HIS A 1 101 ? 0.498 0.687 3.030 1.00 96.56 101 HIS A C 1
ATOM 753 O O . HIS A 1 101 ? -0.486 1.026 2.372 1.00 96.56 101 HIS A O 1
ATOM 759 N N . ILE A 1 102 ? 1.690 1.268 2.886 1.00 97.38 102 ILE A N 1
ATOM 760 C CA . ILE A 1 102 ? 1.974 2.382 1.972 1.00 97.38 102 ILE A CA 1
ATOM 761 C C . ILE A 1 102 ? 3.011 1.928 0.946 1.00 97.38 102 ILE A C 1
ATOM 763 O O . ILE A 1 102 ? 4.139 1.596 1.319 1.00 97.38 102 ILE A O 1
ATOM 767 N N . ALA A 1 103 ? 2.621 1.964 -0.329 1.00 98.12 103 ALA A N 1
ATOM 768 C CA . ALA A 1 103 ? 3.518 1.772 -1.462 1.00 98.12 103 ALA A CA 1
ATOM 769 C C . ALA A 1 103 ? 4.151 3.114 -1.878 1.00 98.12 103 ALA A C 1
ATOM 771 O O . ALA A 1 103 ? 3.450 4.128 -1.946 1.00 98.12 103 ALA A O 1
ATOM 772 N N . ASN A 1 104 ? 5.451 3.138 -2.157 1.00 98.00 104 ASN A N 1
ATOM 773 C CA . ASN A 1 104 ? 6.214 4.325 -2.532 1.00 98.00 104 ASN A CA 1
ATOM 774 C C . ASN A 1 104 ? 6.801 4.173 -3.936 1.00 98.00 104 ASN A C 1
ATOM 776 O O . ASN A 1 104 ? 7.339 3.133 -4.277 1.00 98.00 104 ASN A O 1
ATOM 780 N N . ASP A 1 105 ? 6.759 5.241 -4.733 1.00 98.62 105 ASP A N 1
ATOM 781 C CA . ASP A 1 105 ? 7.266 5.202 -6.108 1.00 98.62 105 ASP A CA 1
ATOM 782 C C . ASP A 1 105 ? 8.755 4.815 -6.199 1.00 98.62 105 ASP A C 1
ATOM 784 O O . ASP A 1 105 ? 9.588 5.219 -5.376 1.00 98.62 105 ASP A O 1
ATOM 788 N N . ASP A 1 106 ? 9.087 4.112 -7.280 1.00 98.69 106 ASP A N 1
ATOM 789 C CA . ASP A 1 106 ? 10.418 3.596 -7.579 1.00 98.69 106 ASP A CA 1
ATOM 790 C C . ASP A 1 106 ? 10.978 4.151 -8.880 1.00 98.69 106 ASP A C 1
ATOM 792 O O . ASP A 1 106 ? 10.258 4.580 -9.785 1.00 98.69 106 ASP A O 1
ATOM 796 N N . PHE A 1 107 ? 12.300 4.060 -9.003 1.00 98.62 107 PHE A N 1
ATOM 797 C CA . PHE A 1 107 ? 13.027 4.538 -10.168 1.00 98.62 107 PHE A CA 1
ATOM 798 C C . PHE A 1 107 ? 13.995 3.474 -10.678 1.00 98.62 107 PHE A C 1
ATOM 800 O O . PHE A 1 107 ? 14.811 2.937 -9.926 1.00 98.62 107 PHE A O 1
ATOM 807 N N . LEU A 1 108 ? 13.938 3.213 -11.981 1.00 98.50 108 LEU A N 1
ATOM 808 C CA . LEU A 1 108 ? 14.860 2.353 -12.714 1.00 98.50 108 LEU A CA 1
ATOM 809 C C . LEU A 1 108 ? 15.554 3.170 -13.810 1.00 98.50 108 LEU A C 1
ATOM 811 O O . LEU A 1 108 ? 14.912 3.924 -14.542 1.00 98.50 108 LEU A O 1
ATOM 815 N N . PHE A 1 109 ? 16.871 3.011 -13.931 1.00 97.94 109 PHE A N 1
ATOM 816 C CA . PHE A 1 109 ? 17.689 3.672 -14.947 1.00 97.94 109 PHE A CA 1
ATOM 817 C C . PHE A 1 109 ? 18.405 2.621 -15.786 1.00 97.94 109 PHE A C 1
ATOM 819 O O . PHE A 1 109 ? 19.209 1.857 -15.255 1.00 97.94 109 PHE A O 1
ATOM 826 N N . VAL A 1 110 ? 18.123 2.607 -17.086 1.00 97.62 110 VAL A N 1
ATOM 827 C CA . VAL A 1 110 ? 18.611 1.596 -18.036 1.00 97.62 110 VAL A CA 1
ATOM 828 C C . VAL A 1 110 ? 19.016 2.247 -19.359 1.00 97.62 110 VAL A C 1
ATOM 830 O O . VAL A 1 110 ? 18.737 3.427 -19.591 1.00 97.62 110 VAL A O 1
ATOM 833 N N . PHE A 1 111 ? 19.675 1.489 -20.232 1.00 97.19 111 PHE A N 1
ATOM 834 C CA . PHE A 1 111 ? 19.981 1.917 -21.599 1.00 97.19 111 PHE A CA 1
ATOM 835 C C . PHE A 1 111 ? 18.907 1.445 -22.586 1.00 97.19 111 PHE A C 1
ATOM 837 O O . PHE A 1 111 ? 18.151 0.518 -22.305 1.00 97.19 111 PHE A O 1
ATOM 844 N N . GLU A 1 112 ? 18.830 2.064 -23.763 1.00 97.00 112 GLU A N 1
ATOM 845 C CA . GLU A 1 112 ? 17.910 1.655 -24.839 1.00 97.00 112 GLU A CA 1
ATOM 846 C C . GLU A 1 112 ? 18.171 0.233 -25.360 1.00 97.00 112 GLU A C 1
ATOM 848 O O . GLU A 1 112 ? 17.297 -0.380 -25.969 1.00 97.00 112 GLU A O 1
ATOM 853 N N . THR A 1 113 ? 19.358 -0.310 -25.082 1.00 96.31 113 THR A N 1
ATOM 854 C CA . THR A 1 113 ? 19.760 -1.678 -25.414 1.00 96.31 113 THR A CA 1
ATOM 855 C C . THR A 1 113 ? 19.396 -2.697 -24.328 1.00 96.31 113 THR A C 1
ATOM 857 O O . THR A 1 113 ? 19.672 -3.889 -24.500 1.00 96.31 113 THR A O 1
ATOM 860 N N . GLU A 1 114 ? 18.764 -2.259 -23.231 1.00 97.31 114 GLU A N 1
ATOM 861 C CA . GLU A 1 114 ? 18.381 -3.114 -22.106 1.00 97.31 114 GLU A CA 1
ATOM 862 C C . GLU A 1 114 ? 17.426 -4.234 -22.529 1.00 97.31 114 GLU A C 1
ATOM 864 O O . GLU A 1 114 ? 16.468 -4.048 -23.295 1.00 97.31 114 GLU A O 1
ATOM 869 N N . GLY A 1 115 ? 17.662 -5.423 -21.993 1.00 97.56 115 GLY A N 1
ATOM 870 C CA . GLY A 1 115 ? 16.853 -6.586 -22.287 1.00 97.56 115 GLY A CA 1
ATOM 871 C C . GLY A 1 115 ? 16.900 -7.590 -21.162 1.00 97.56 115 GLY A C 1
ATOM 872 O O . GLY A 1 115 ? 17.904 -7.696 -20.473 1.00 97.56 115 GLY A O 1
ATOM 873 N N . PHE A 1 116 ? 15.842 -8.396 -21.069 1.00 98.12 116 PHE A N 1
ATOM 874 C CA . PHE A 1 116 ? 15.669 -9.339 -19.970 1.00 98.12 116 PHE A CA 1
ATOM 875 C C . PHE A 1 116 ? 16.935 -10.128 -19.638 1.00 98.12 116 PHE A C 1
ATOM 877 O O . PHE A 1 116 ? 17.576 -10.751 -20.505 1.00 98.12 116 PHE A O 1
ATOM 884 N N . ASN A 1 117 ? 17.250 -10.146 -18.351 1.00 96.06 117 ASN A N 1
ATOM 885 C CA . ASN A 1 117 ? 18.423 -10.802 -17.819 1.00 96.06 117 ASN A CA 1
ATOM 886 C C . ASN A 1 117 ? 18.347 -12.320 -18.047 1.00 96.06 117 ASN A C 1
ATOM 888 O O . ASN A 1 117 ? 17.434 -13.030 -17.621 1.00 96.06 117 ASN A O 1
ATOM 892 N N . ARG A 1 118 ? 19.349 -12.874 -18.740 1.00 93.38 118 ARG A N 1
ATOM 893 C CA . ARG A 1 118 ? 19.339 -14.290 -19.167 1.00 93.38 118 ARG A CA 1
ATOM 894 C C . ARG A 1 118 ? 19.482 -15.291 -18.026 1.00 93.38 118 ARG A C 1
ATOM 896 O O . ARG A 1 118 ? 19.165 -16.467 -18.208 1.00 93.38 118 ARG A O 1
ATOM 903 N N . ASP A 1 119 ? 20.042 -14.861 -16.906 1.00 91.88 119 ASP A N 1
ATOM 904 C CA . ASP A 1 119 ? 20.182 -15.658 -15.689 1.00 91.88 119 ASP A CA 1
ATOM 905 C C . ASP A 1 119 ? 18.965 -15.530 -14.758 1.00 91.88 119 ASP A C 1
ATOM 907 O O . ASP A 1 119 ? 18.917 -16.216 -13.735 1.00 91.88 119 ASP A O 1
ATOM 911 N N . GLY A 1 120 ? 17.972 -14.719 -15.143 1.00 86.06 120 GLY A N 1
ATOM 912 C CA . GLY A 1 120 ? 16.764 -14.463 -14.372 1.00 86.06 120 GLY A CA 1
ATOM 913 C C . GLY A 1 120 ? 16.993 -13.578 -13.149 1.00 86.06 120 GLY A C 1
ATOM 914 O O . GLY A 1 120 ? 16.147 -13.586 -12.256 1.00 86.06 120 GLY A O 1
ATOM 915 N N . SER A 1 121 ? 18.122 -12.865 -13.055 1.00 93.44 121 SER A N 1
ATOM 916 C CA . SER A 1 121 ? 18.260 -11.805 -12.055 1.00 93.44 121 SER A CA 1
ATOM 917 C C . SER A 1 121 ? 17.349 -10.626 -12.390 1.00 93.44 121 SER A C 1
ATOM 919 O O . SER A 1 121 ? 17.107 -10.357 -13.557 1.00 93.44 121 SER A O 1
ATOM 921 N N . GLY A 1 122 ? 16.874 -9.906 -11.376 1.00 95.94 122 GLY A N 1
ATOM 922 C CA . GLY A 1 122 ? 16.216 -8.620 -11.595 1.00 95.94 122 GLY A CA 1
ATOM 923 C C . GLY A 1 122 ? 17.213 -7.477 -11.795 1.00 95.94 122 GLY A C 1
ATOM 924 O O . GLY A 1 122 ? 18.375 -7.564 -11.381 1.00 95.94 122 GLY A O 1
ATOM 925 N N . ASP A 1 123 ? 16.720 -6.389 -12.367 1.00 97.81 123 ASP A N 1
ATOM 926 C CA . ASP A 1 123 ? 17.408 -5.117 -12.486 1.00 97.81 123 ASP A CA 1
ATOM 927 C C . ASP A 1 123 ? 17.549 -4.431 -11.128 1.00 97.81 123 ASP A C 1
ATOM 929 O O . ASP A 1 123 ? 16.690 -4.510 -10.245 1.00 97.81 123 ASP A O 1
ATOM 933 N N . ALA A 1 124 ? 18.661 -3.718 -10.963 1.00 97.19 124 ALA A N 1
ATOM 934 C CA . ALA A 1 124 ? 18.866 -2.878 -9.795 1.00 97.19 124 ALA A CA 1
ATOM 935 C C . ALA A 1 124 ? 18.127 -1.546 -9.967 1.00 97.19 124 ALA A C 1
ATOM 937 O O . ALA A 1 124 ? 18.333 -0.830 -10.946 1.00 97.19 124 ALA A O 1
ATOM 938 N N . LEU A 1 125 ? 17.333 -1.185 -8.964 1.00 98.38 125 LEU A N 1
ATOM 939 C CA . LEU A 1 125 ? 16.652 0.103 -8.890 1.00 98.38 125 LEU A CA 1
ATOM 940 C C . LEU A 1 125 ? 17.598 1.200 -8.369 1.00 98.38 125 LEU A C 1
ATOM 942 O O . LEU A 1 125 ? 18.735 0.946 -7.934 1.00 98.38 125 LEU A O 1
ATOM 946 N N . GLU A 1 126 ? 17.124 2.447 -8.384 1.00 96.94 126 GLU A N 1
ATOM 947 C CA . GLU A 1 126 ? 17.821 3.586 -7.792 1.00 96.94 126 GLU A CA 1
ATOM 948 C C . GLU A 1 126 ? 18.259 3.289 -6.347 1.00 96.94 126 GLU A C 1
ATOM 950 O O . GLU A 1 126 ? 17.632 2.548 -5.592 1.00 96.94 126 GLU A O 1
ATOM 955 N N . GLY A 1 127 ? 19.422 3.813 -5.952 1.00 94.81 127 GLY A N 1
ATOM 956 C CA . GLY A 1 127 ? 19.962 3.556 -4.617 1.00 94.81 127 GLY A CA 1
ATOM 957 C C . GLY A 1 127 ? 20.435 2.113 -4.404 1.00 94.81 127 GLY A C 1
ATOM 958 O O . GLY A 1 127 ? 20.827 1.773 -3.288 1.00 94.81 127 GLY A O 1
ATOM 959 N N . ARG A 1 128 ? 20.493 1.297 -5.471 1.00 94.19 128 ARG A N 1
ATOM 960 C CA . ARG A 1 128 ? 20.869 -0.127 -5.448 1.00 94.19 128 ARG A CA 1
ATOM 961 C C . ARG A 1 128 ? 19.857 -0.992 -4.696 1.00 94.19 128 ARG A C 1
ATOM 963 O O . ARG A 1 128 ? 20.249 -1.997 -4.097 1.00 94.19 128 ARG A O 1
ATOM 970 N N . MET A 1 129 ? 18.591 -0.585 -4.692 1.00 97.25 129 MET A N 1
ATOM 971 C CA . MET A 1 129 ? 17.507 -1.438 -4.214 1.00 97.25 129 MET A CA 1
ATOM 972 C C . MET A 1 129 ? 17.317 -2.607 -5.186 1.00 97.25 129 MET A C 1
ATOM 974 O O . MET A 1 129 ? 17.618 -2.496 -6.376 1.00 97.25 129 MET A O 1
ATOM 978 N N . THR A 1 130 ? 16.866 -3.746 -4.669 1.00 97.00 130 THR A N 1
ATOM 979 C CA . THR A 1 130 ? 16.645 -4.965 -5.473 1.00 97.00 130 THR A CA 1
ATOM 980 C C . THR A 1 130 ? 15.168 -5.308 -5.632 1.00 97.00 130 THR A C 1
ATOM 982 O O . THR A 1 130 ? 14.842 -6.360 -6.174 1.00 97.00 130 THR A O 1
ATOM 985 N N . SER A 1 131 ? 14.284 -4.477 -5.084 1.00 98.00 131 SER A N 1
ATOM 986 C CA . SER A 1 131 ? 12.844 -4.696 -5.072 1.00 98.00 131 SER A CA 1
ATOM 987 C C . SER A 1 131 ? 12.111 -3.366 -4.930 1.00 98.00 131 SER A C 1
ATOM 989 O O . SER A 1 131 ? 12.558 -2.522 -4.150 1.00 98.00 131 SER A O 1
ATOM 991 N N . VAL A 1 132 ? 10.980 -3.236 -5.630 1.00 98.44 132 VAL A N 1
ATOM 992 C CA . VAL A 1 132 ? 10.020 -2.118 -5.500 1.00 98.44 132 VAL A CA 1
ATOM 993 C C . VAL A 1 132 ? 9.365 -2.056 -4.116 1.00 98.44 132 VAL A C 1
ATOM 995 O O . VAL A 1 132 ? 8.751 -1.077 -3.740 1.00 98.44 132 VAL A O 1
ATOM 998 N N . LEU A 1 133 ? 9.502 -3.118 -3.316 1.00 98.31 133 LEU A N 1
ATOM 999 C CA . LEU A 1 133 ? 8.938 -3.183 -1.965 1.00 98.31 133 LEU A CA 1
ATOM 1000 C C . LEU A 1 133 ? 9.893 -2.629 -0.900 1.00 98.31 133 LEU A C 1
ATOM 1002 O O . LEU A 1 133 ? 9.563 -2.572 0.284 1.00 98.31 133 LEU A O 1
ATOM 1006 N N . GLN A 1 134 ? 11.137 -2.312 -1.270 1.00 97.81 134 GLN A N 1
ATOM 1007 C CA . GLN A 1 134 ? 12.195 -2.050 -0.293 1.00 97.81 134 GLN A CA 1
ATOM 1008 C C . GLN A 1 134 ? 12.044 -0.683 0.393 1.00 97.81 134 GLN A C 1
ATOM 1010 O O . GLN A 1 134 ? 12.547 -0.499 1.500 1.00 97.81 134 GLN A O 1
ATOM 1015 N N . ASN A 1 135 ? 11.368 0.268 -0.248 1.00 96.69 135 ASN A N 1
ATOM 1016 C CA . ASN A 1 135 ? 11.021 1.584 0.293 1.00 96.69 135 ASN A CA 1
ATOM 1017 C C . ASN A 1 135 ? 9.593 1.628 0.885 1.00 96.69 135 ASN A C 1
ATOM 1019 O O . ASN A 1 135 ? 9.245 2.631 1.504 1.00 96.69 135 ASN A O 1
ATOM 1023 N N . ASP A 1 136 ? 8.792 0.572 0.733 1.00 97.94 136 ASP A N 1
ATOM 1024 C CA . ASP A 1 136 ? 7.408 0.484 1.212 1.00 97.94 136 ASP A CA 1
ATOM 1025 C C . ASP A 1 136 ? 7.316 0.287 2.729 1.00 97.94 136 ASP A C 1
ATOM 1027 O O . ASP A 1 136 ? 8.225 -0.264 3.370 1.00 97.94 136 ASP A O 1
ATOM 1031 N N . THR A 1 137 ? 6.188 0.706 3.320 1.00 97.44 137 THR A N 1
ATOM 1032 C CA . THR A 1 137 ? 5.984 0.630 4.773 1.00 97.44 137 THR A CA 1
ATOM 1033 C C . THR A 1 137 ? 4.680 -0.031 5.220 1.00 97.44 137 THR A C 1
ATOM 1035 O O . THR A 1 137 ? 3.664 -0.000 4.534 1.00 97.44 137 THR A O 1
ATOM 1038 N N . THR A 1 138 ? 4.724 -0.616 6.419 1.00 96.81 138 THR A N 1
ATOM 1039 C CA . THR A 1 138 ? 3.572 -1.013 7.239 1.00 96.81 138 THR A CA 1
ATOM 1040 C C . THR A 1 138 ? 3.677 -0.286 8.571 1.00 96.81 138 THR A C 1
ATOM 1042 O O . THR A 1 138 ? 4.612 -0.567 9.322 1.00 96.81 138 THR A O 1
ATOM 1045 N N . ASP A 1 139 ? 2.764 0.637 8.869 1.00 93.62 139 ASP A N 1
ATOM 1046 C CA . ASP A 1 139 ? 2.771 1.417 10.121 1.00 93.62 139 ASP A CA 1
ATOM 1047 C C . ASP A 1 139 ? 4.159 2.015 10.448 1.00 93.62 139 ASP A C 1
ATOM 1049 O O . ASP A 1 139 ? 4.704 1.845 11.541 1.00 93.62 139 ASP A O 1
ATOM 1053 N N . ASP A 1 140 ? 4.768 2.673 9.454 1.00 92.88 140 ASP A N 1
ATOM 1054 C CA . ASP A 1 140 ? 6.117 3.268 9.497 1.00 92.88 140 ASP A CA 1
ATOM 1055 C C . ASP A 1 140 ? 7.294 2.275 9.658 1.00 92.88 140 ASP A C 1
ATOM 1057 O O . ASP A 1 140 ? 8.450 2.684 9.816 1.00 92.88 140 ASP A O 1
ATOM 1061 N N . LEU A 1 141 ? 7.042 0.967 9.590 1.00 95.69 141 LEU A N 1
ATOM 1062 C CA . LEU A 1 141 ? 8.059 -0.089 9.551 1.00 95.69 141 LEU A CA 1
ATOM 1063 C C . LEU A 1 141 ? 8.213 -0.649 8.136 1.00 95.69 141 LEU A C 1
ATOM 1065 O O . LEU A 1 141 ? 7.377 -0.406 7.282 1.00 95.69 141 LEU A O 1
ATOM 1069 N N . GLN A 1 142 ? 9.270 -1.426 7.885 1.00 96.50 142 GLN A N 1
ATOM 1070 C CA . GLN A 1 142 ? 9.496 -2.070 6.585 1.00 96.50 142 GLN A CA 1
ATOM 1071 C C . GLN A 1 142 ? 8.298 -2.938 6.169 1.00 96.50 142 GLN A C 1
ATOM 1073 O O . GLN A 1 142 ? 7.904 -3.837 6.918 1.00 96.50 142 GLN A O 1
ATOM 1078 N N . TYR A 1 143 ? 7.782 -2.727 4.957 1.00 97.44 143 TYR A N 1
ATOM 1079 C CA . TYR A 1 143 ? 6.816 -3.634 4.344 1.00 97.44 143 TYR A CA 1
ATOM 1080 C C . TYR A 1 143 ? 7.483 -4.971 3.995 1.00 97.44 143 TYR A C 1
ATOM 1082 O O . TYR A 1 143 ? 8.586 -5.006 3.447 1.00 97.44 143 TYR A O 1
ATOM 1090 N N . LEU A 1 144 ? 6.824 -6.078 4.346 1.00 96.25 144 LEU A N 1
ATOM 1091 C CA . LEU A 1 144 ? 7.320 -7.451 4.156 1.00 96.25 144 LEU A CA 1
ATOM 1092 C C . LEU A 1 144 ? 6.336 -8.332 3.371 1.00 96.25 144 LEU A C 1
ATOM 1094 O O . LEU A 1 144 ? 6.467 -9.557 3.392 1.00 96.25 144 LEU A O 1
ATOM 1098 N N . GLY A 1 145 ? 5.323 -7.719 2.756 1.00 96.88 145 GLY A N 1
ATOM 1099 C CA . GLY A 1 145 ? 4.352 -8.418 1.926 1.00 96.88 145 GLY A CA 1
ATOM 1100 C C . GLY A 1 145 ? 4.868 -8.626 0.505 1.00 96.88 145 GLY A C 1
ATOM 1101 O O . GLY A 1 145 ? 6.054 -8.876 0.287 1.00 96.88 145 GLY A O 1
ATOM 1102 N N . GLN A 1 146 ? 3.959 -8.553 -0.460 1.00 98.12 146 GLN A N 1
ATOM 1103 C CA . GLN A 1 146 ? 4.222 -8.912 -1.849 1.00 98.12 146 GLN A CA 1
ATOM 1104 C C . GLN A 1 146 ? 3.466 -8.003 -2.818 1.00 98.12 146 GLN A C 1
ATOM 1106 O O . GLN A 1 146 ? 2.436 -7.424 -2.472 1.00 98.12 146 GLN A O 1
ATOM 1111 N N . VAL A 1 147 ? 3.950 -7.937 -4.055 1.00 98.56 147 VAL A N 1
ATOM 1112 C CA . VAL A 1 147 ? 3.194 -7.360 -5.171 1.00 98.56 147 VAL A CA 1
ATOM 1113 C C . VAL A 1 147 ? 2.013 -8.280 -5.502 1.00 98.56 147 VAL A C 1
ATOM 1115 O O . VAL A 1 147 ? 2.196 -9.478 -5.724 1.00 98.56 147 VAL A O 1
ATOM 1118 N N . GLU A 1 148 ? 0.806 -7.720 -5.570 1.00 98.19 148 GLU A N 1
ATOM 1119 C CA . GLU A 1 148 ? -0.439 -8.442 -5.870 1.00 98.19 148 GLU A CA 1
ATOM 1120 C C . GLU A 1 148 ? -0.941 -8.193 -7.303 1.00 98.19 148 GLU A C 1
ATOM 1122 O O . GLU A 1 148 ? -1.681 -9.004 -7.862 1.00 98.19 148 GLU A O 1
ATOM 1127 N N . GLY A 1 149 ? -0.518 -7.101 -7.943 1.00 98.19 149 GLY A N 1
ATOM 1128 C CA . GLY A 1 149 ? -0.921 -6.801 -9.312 1.00 98.19 149 GLY A CA 1
ATOM 1129 C C . GLY A 1 149 ? -0.030 -5.784 -10.001 1.00 98.19 149 GLY A C 1
ATOM 1130 O O . GLY A 1 149 ? 0.630 -4.977 -9.352 1.00 98.19 149 GLY A O 1
ATOM 1131 N N . VAL A 1 150 ? -0.045 -5.822 -11.333 1.00 98.56 150 VAL A N 1
ATOM 1132 C CA . VAL A 1 150 ? 0.741 -4.934 -12.200 1.00 98.56 150 VAL A CA 1
ATOM 1133 C C . VAL A 1 150 ? -0.190 -4.329 -13.245 1.00 98.56 150 VAL A C 1
ATOM 1135 O O . VAL A 1 150 ? -1.008 -5.036 -13.831 1.00 98.56 150 VAL A O 1
ATOM 1138 N N . ASN A 1 151 ? -0.112 -3.016 -13.465 1.00 97.56 151 ASN A N 1
ATOM 1139 C CA . ASN A 1 151 ? -0.988 -2.252 -14.358 1.00 97.56 151 ASN A CA 1
ATOM 1140 C C . ASN A 1 151 ? -2.493 -2.500 -14.111 1.00 97.56 151 ASN A C 1
ATOM 1142 O O . ASN A 1 151 ? -3.304 -2.496 -15.038 1.00 97.56 151 ASN A O 1
ATOM 1146 N N . GLY A 1 152 ? -2.871 -2.724 -12.848 1.00 96.94 152 GLY A N 1
ATOM 1147 C CA . GLY A 1 152 ? -4.250 -3.008 -12.438 1.00 96.94 152 GLY A CA 1
ATOM 1148 C C . GLY A 1 152 ? -4.742 -4.436 -12.717 1.00 96.94 152 GLY A C 1
ATOM 1149 O O . GLY A 1 152 ? -5.933 -4.696 -12.550 1.00 96.94 152 GLY A O 1
ATOM 1150 N N . ASP A 1 153 ? -3.863 -5.357 -13.122 1.00 97.88 153 ASP A N 1
ATOM 1151 C CA . ASP A 1 153 ? -4.179 -6.769 -13.358 1.00 97.88 153 ASP A CA 1
ATOM 1152 C C . ASP A 1 153 ? -3.421 -7.671 -12.369 1.00 97.88 153 ASP A C 1
ATOM 1154 O O . ASP A 1 153 ? -2.190 -7.727 -12.354 1.00 97.88 153 ASP A O 1
ATOM 1158 N N . THR A 1 154 ? -4.158 -8.411 -11.538 1.00 97.19 154 THR A N 1
ATOM 1159 C CA . THR A 1 154 ? -3.576 -9.336 -10.550 1.00 97.19 154 THR A CA 1
ATOM 1160 C C . THR A 1 154 ? -2.997 -10.603 -11.179 1.00 97.19 154 THR A C 1
ATOM 1162 O O . THR A 1 154 ? -2.216 -11.318 -10.559 1.00 97.19 154 THR A O 1
ATOM 1165 N N . THR A 1 155 ? -3.336 -10.895 -12.437 1.00 97.81 155 THR A N 1
ATOM 1166 C CA . THR A 1 155 ? -2.780 -12.032 -13.185 1.00 97.81 155 THR A CA 1
ATOM 1167 C C . THR A 1 155 ? -1.471 -11.696 -13.898 1.00 97.81 155 THR A C 1
ATOM 1169 O O . THR A 1 155 ? -0.810 -12.595 -14.417 1.00 97.81 155 THR A O 1
ATOM 1172 N N . ALA A 1 156 ? -1.083 -10.418 -13.902 1.00 98.06 156 ALA A N 1
ATOM 1173 C CA . ALA A 1 156 ? 0.105 -9.921 -14.581 1.00 98.06 156 ALA A CA 1
ATOM 1174 C C . ALA A 1 156 ? 1.407 -10.087 -13.776 1.00 98.06 156 ALA A C 1
ATOM 1176 O O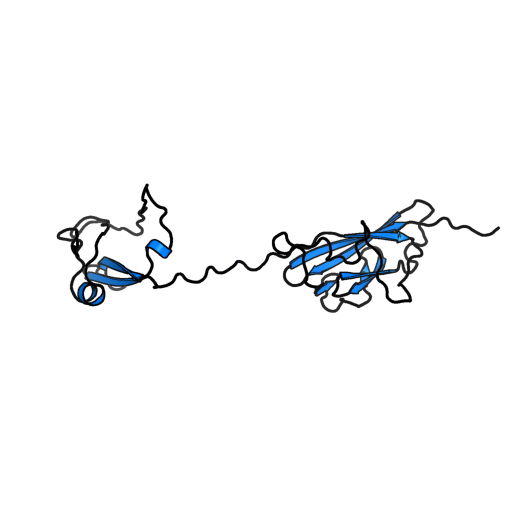 . ALA A 1 156 ? 2.492 -9.929 -14.334 1.00 98.06 156 ALA A O 1
ATOM 1177 N N . VAL A 1 157 ? 1.327 -10.443 -12.489 1.00 98.31 157 VAL A N 1
ATOM 1178 C CA . VAL A 1 157 ? 2.513 -10.745 -11.675 1.00 98.31 157 VAL A CA 1
ATOM 1179 C C . VAL A 1 157 ? 3.293 -11.907 -12.302 1.00 98.31 157 VAL A C 1
ATOM 1181 O O . VAL A 1 157 ? 2.732 -12.944 -12.665 1.00 98.31 157 VAL A O 1
ATOM 1184 N N . ALA A 1 158 ? 4.607 -11.725 -12.435 1.00 97.88 158 ALA A N 1
ATOM 1185 C CA . ALA A 1 158 ? 5.535 -12.627 -13.115 1.00 97.88 158 ALA A CA 1
ATOM 1186 C C . ALA A 1 158 ? 5.175 -12.926 -14.588 1.00 97.88 158 ALA A C 1
ATOM 1188 O O . ALA A 1 158 ? 5.619 -13.933 -15.144 1.00 97.88 158 ALA A O 1
ATOM 1189 N N . GLN A 1 159 ? 4.366 -12.075 -15.225 1.00 98.38 159 GLN A N 1
ATOM 1190 C CA . GLN A 1 159 ? 4.117 -12.087 -16.665 1.00 98.38 159 GLN A CA 1
ATOM 1191 C C . GLN A 1 159 ? 4.803 -10.892 -17.326 1.00 98.38 159 GLN A C 1
ATOM 1193 O O . GLN A 1 159 ? 5.133 -9.905 -16.674 1.00 98.38 159 GLN A O 1
ATOM 1198 N N . ILE A 1 160 ? 4.995 -10.981 -18.642 1.00 98.31 160 ILE A N 1
ATOM 1199 C CA . ILE A 1 160 ? 5.460 -9.845 -19.437 1.00 98.31 160 ILE A CA 1
ATOM 1200 C C . ILE A 1 160 ? 4.296 -8.869 -19.618 1.00 98.31 160 ILE A C 1
ATOM 1202 O O . ILE A 1 160 ? 3.263 -9.231 -20.189 1.00 98.31 160 ILE A O 1
ATOM 1206 N N . VAL A 1 161 ? 4.491 -7.627 -19.186 1.00 98.31 161 VAL A N 1
ATOM 1207 C CA . VAL A 1 161 ? 3.561 -6.513 -19.390 1.00 98.31 161 VAL A CA 1
ATOM 1208 C C . VAL A 1 161 ? 4.209 -5.401 -20.204 1.00 98.31 161 VAL A C 1
ATOM 1210 O O . VAL A 1 161 ? 5.419 -5.207 -20.149 1.00 98.31 161 VAL A O 1
ATOM 1213 N N . SER A 1 162 ? 3.407 -4.654 -20.962 1.00 97.81 162 SER A N 1
ATOM 1214 C CA . SER A 1 162 ? 3.877 -3.474 -21.696 1.00 97.81 162 SER A CA 1
ATOM 1215 C C . SER A 1 162 ? 3.738 -2.206 -20.856 1.00 97.81 162 SER A C 1
ATOM 1217 O O . SER A 1 162 ? 2.740 -2.043 -20.151 1.00 97.81 162 SER A O 1
ATOM 1219 N N . GLY A 1 163 ? 4.722 -1.312 -20.956 1.00 95.56 163 GLY A N 1
ATOM 1220 C CA . GLY A 1 163 ? 4.676 0.006 -20.318 1.00 95.56 163 GLY A CA 1
ATOM 1221 C C . GLY A 1 163 ? 3.781 0.983 -21.078 1.00 95.56 163 GLY A C 1
ATOM 1222 O O . GLY A 1 163 ? 3.480 0.777 -22.259 1.00 95.56 163 GLY A O 1
ATOM 1223 N N . LEU A 1 164 ? 3.363 2.071 -20.422 1.00 92.44 164 LEU A N 1
ATOM 1224 C CA . LEU A 1 164 ? 2.463 3.061 -21.039 1.00 92.44 164 LEU A CA 1
ATOM 1225 C C . LEU A 1 164 ? 3.068 3.761 -22.265 1.00 92.44 164 LEU A C 1
ATOM 1227 O O . LEU A 1 164 ? 2.339 4.088 -23.204 1.00 92.44 164 LEU A O 1
ATOM 1231 N N . SER A 1 165 ? 4.388 3.953 -22.268 1.00 96.62 165 SER A N 1
ATOM 1232 C CA . SER A 1 165 ? 5.140 4.598 -23.353 1.00 96.62 165 SER A CA 1
ATOM 1233 C C . SER A 1 165 ? 6.098 3.627 -24.050 1.00 96.62 165 SER A C 1
ATOM 1235 O O . SER A 1 165 ? 7.090 4.052 -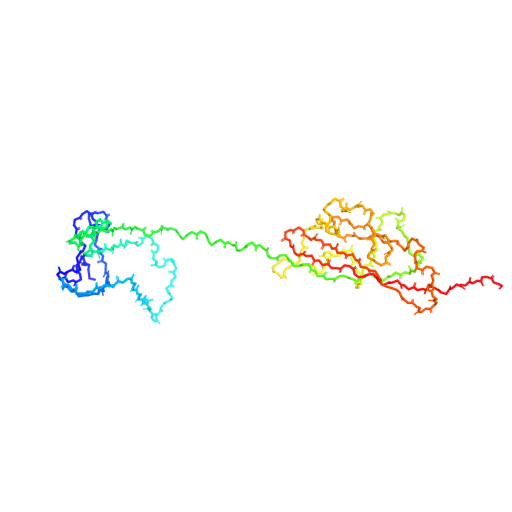24.635 1.00 96.62 165 SER A O 1
ATOM 1237 N N . GLY A 1 166 ? 5.801 2.326 -23.991 1.00 96.56 166 GLY A N 1
ATOM 1238 C CA . GLY A 1 166 ? 6.641 1.266 -24.543 1.00 96.56 166 GLY A CA 1
ATOM 1239 C C . GLY A 1 166 ? 7.509 0.560 -23.502 1.00 96.56 166 GLY A C 1
ATOM 1240 O O . GLY A 1 166 ? 7.388 0.806 -22.299 1.00 96.56 166 GLY A O 1
ATOM 1241 N N . GLY A 1 167 ? 8.359 -0.344 -23.982 1.00 98.19 167 GLY A N 1
ATOM 1242 C CA . GLY A 1 167 ? 9.116 -1.293 -23.174 1.00 98.19 167 GLY A CA 1
ATOM 1243 C C . GLY A 1 167 ? 8.256 -2.431 -22.620 1.00 98.19 167 GLY A C 1
ATOM 1244 O O . GLY A 1 167 ? 7.019 -2.387 -22.623 1.00 98.19 167 GLY A O 1
ATOM 1245 N N . LEU A 1 168 ? 8.936 -3.467 -22.144 1.00 98.69 168 LEU A N 1
ATOM 1246 C CA . LEU A 1 168 ? 8.366 -4.650 -21.518 1.00 98.69 168 LEU A CA 1
ATOM 1247 C C . LEU A 1 168 ? 8.934 -4.800 -20.104 1.00 98.69 168 LEU A C 1
ATOM 1249 O O . LEU A 1 168 ? 10.110 -4.537 -19.882 1.00 98.69 168 LEU A O 1
ATOM 1253 N N . LEU A 1 169 ? 8.115 -5.251 -19.160 1.00 98.75 169 LEU A N 1
ATOM 1254 C CA . LEU A 1 169 ? 8.520 -5.496 -17.777 1.00 98.75 169 LEU A CA 1
ATOM 1255 C C . LEU A 1 169 ? 8.023 -6.864 -17.327 1.00 98.75 169 LEU A C 1
ATOM 1257 O O . LEU A 1 169 ? 6.902 -7.259 -17.651 1.00 98.75 169 LEU A O 1
ATOM 1261 N N . ILE A 1 170 ? 8.839 -7.556 -16.541 1.00 98.62 170 ILE A N 1
ATOM 1262 C CA . ILE A 1 170 ? 8.402 -8.635 -15.662 1.00 98.62 170 ILE A CA 1
ATOM 1263 C C . ILE A 1 170 ? 8.580 -8.131 -14.234 1.00 98.62 170 ILE A C 1
ATOM 1265 O O . ILE A 1 170 ? 9.687 -7.782 -13.842 1.00 98.62 170 ILE A O 1
ATOM 1269 N N . MET A 1 171 ? 7.500 -8.090 -13.457 1.00 98.62 171 MET A N 1
ATOM 1270 C CA . MET A 1 171 ? 7.545 -7.768 -12.028 1.00 98.62 171 MET A CA 1
ATOM 1271 C C . MET A 1 171 ? 7.073 -8.978 -11.230 1.00 98.62 171 MET A C 1
ATOM 1273 O O . MET A 1 171 ? 5.990 -9.510 -11.481 1.00 98.62 171 MET A O 1
ATOM 1277 N N . TYR A 1 172 ? 7.898 -9.4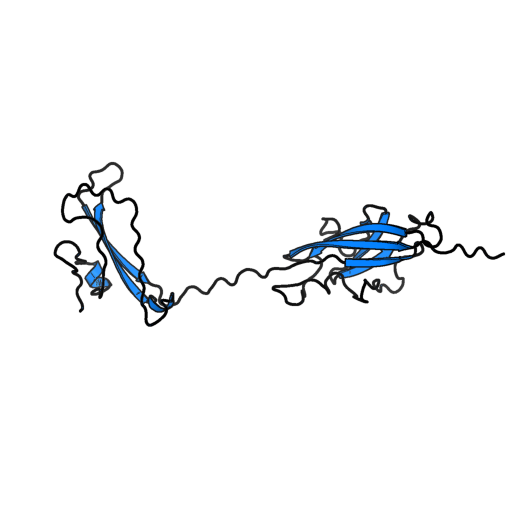36 -10.295 1.00 98.44 172 TYR A N 1
ATOM 1278 C CA . TYR A 1 172 ? 7.639 -10.624 -9.488 1.00 98.44 172 TYR A CA 1
ATOM 1279 C C . TYR A 1 172 ? 6.973 -10.265 -8.156 1.00 98.44 172 TYR A C 1
ATOM 1281 O O . TYR A 1 172 ? 6.994 -9.120 -7.714 1.00 98.44 172 TYR A O 1
ATOM 1289 N N . ALA A 1 173 ? 6.391 -11.266 -7.490 1.00 98.31 173 ALA A N 1
ATOM 1290 C CA . ALA A 1 173 ? 5.713 -11.075 -6.205 1.00 98.31 173 ALA A CA 1
ATOM 1291 C C . ALA A 1 173 ? 6.652 -10.540 -5.106 1.00 98.31 173 ALA A C 1
ATOM 1293 O O . ALA A 1 173 ? 6.216 -9.790 -4.241 1.00 98.31 173 ALA A O 1
ATOM 1294 N N . ASP A 1 174 ? 7.945 -10.877 -5.158 1.00 97.94 174 ASP A N 1
ATOM 1295 C CA . ASP A 1 174 ? 8.964 -10.360 -4.232 1.00 97.94 174 ASP A CA 1
ATOM 1296 C C . ASP A 1 174 ? 9.415 -8.917 -4.546 1.00 97.94 174 ASP A C 1
ATOM 1298 O O . ASP A 1 174 ? 10.306 -8.373 -3.887 1.00 97.94 174 ASP A O 1
ATOM 1302 N N . GLY A 1 175 ? 8.802 -8.296 -5.557 1.00 98.25 175 GLY A N 1
ATOM 1303 C CA . GLY A 1 175 ? 9.064 -6.940 -6.015 1.00 98.25 175 GLY A CA 1
ATOM 1304 C C . GLY A 1 175 ? 10.328 -6.779 -6.851 1.00 98.25 175 GLY A C 1
ATOM 1305 O O . GLY A 1 175 ? 10.636 -5.660 -7.257 1.00 98.25 175 GLY A O 1
ATOM 1306 N N . SER A 1 176 ? 11.066 -7.854 -7.141 1.00 98.56 176 SER A N 1
ATOM 1307 C CA . SER A 1 176 ? 12.112 -7.783 -8.160 1.00 98.56 176 SER A CA 1
ATOM 1308 C C . SER A 1 176 ? 11.495 -7.513 -9.537 1.00 98.56 176 SER A C 1
ATOM 1310 O O . SER A 1 176 ? 10.375 -7.946 -9.837 1.00 98.56 176 SER A O 1
ATOM 1312 N N . VAL A 1 177 ? 12.220 -6.772 -10.373 1.00 98.69 177 VAL A N 1
ATOM 1313 C CA . VAL A 1 177 ? 11.779 -6.388 -11.718 1.00 98.69 177 VAL A CA 1
ATOM 1314 C C . VAL A 1 177 ? 12.849 -6.714 -12.743 1.00 98.69 177 VAL A C 1
ATOM 1316 O O . VAL A 1 177 ? 14.023 -6.687 -12.410 1.00 98.69 177 VAL A O 1
ATOM 1319 N N . ASP A 1 178 ? 12.458 -7.026 -13.970 1.00 98.56 178 ASP A N 1
ATOM 1320 C CA . ASP A 1 178 ? 13.356 -7.250 -15.107 1.00 98.56 178 ASP A CA 1
ATOM 1321 C C . ASP A 1 178 ? 12.734 -6.541 -16.315 1.00 98.56 178 ASP A C 1
ATOM 1323 O O . ASP A 1 178 ? 11.590 -6.832 -16.683 1.00 98.56 178 ASP A O 1
ATOM 1327 N N . PHE A 1 179 ? 13.423 -5.550 -16.871 1.00 98.69 179 PHE A N 1
ATOM 1328 C CA . PHE A 1 179 ? 12.937 -4.676 -17.932 1.00 98.69 179 PHE A CA 1
ATOM 1329 C C . PHE A 1 179 ? 13.586 -5.021 -19.275 1.00 98.69 179 PHE A C 1
ATOM 1331 O O . PHE A 1 179 ? 14.713 -5.492 -19.375 1.00 98.69 179 PHE A O 1
ATOM 1338 N N . SER A 1 180 ? 12.860 -4.760 -20.357 1.00 98.56 180 SER A N 1
ATOM 1339 C CA . SER A 1 180 ? 13.407 -4.781 -21.703 1.00 98.56 180 SER A CA 1
ATOM 1340 C C . SER A 1 180 ? 12.897 -3.596 -22.503 1.00 98.56 180 SER A C 1
ATOM 1342 O O . SER A 1 180 ? 11.693 -3.362 -22.603 1.00 98.56 180 SER A O 1
ATOM 1344 N N . ALA A 1 181 ? 13.818 -2.887 -23.149 1.00 98.12 181 ALA A N 1
ATOM 1345 C CA . ALA A 1 181 ? 13.493 -1.825 -24.090 1.00 98.12 181 ALA A CA 1
ATOM 1346 C C . ALA A 1 181 ? 12.793 -2.356 -25.360 1.00 98.12 181 ALA A C 1
ATOM 1348 O O . ALA A 1 181 ? 12.079 -1.603 -26.023 1.00 98.12 181 ALA A O 1
ATOM 1349 N N . ASP A 1 182 ? 12.976 -3.644 -25.693 1.00 97.38 182 ASP A N 1
ATOM 1350 C CA . ASP A 1 182 ? 12.384 -4.345 -26.851 1.00 97.38 182 ASP A CA 1
ATOM 1351 C C . ASP A 1 182 ? 12.574 -3.601 -28.193 1.00 97.38 182 ASP A C 1
ATOM 1353 O O . ASP A 1 182 ? 11.718 -3.628 -29.078 1.00 97.38 182 ASP A O 1
ATOM 1357 N N . GLY A 1 183 ? 13.689 -2.872 -28.331 1.00 96.44 183 GLY A N 1
ATOM 1358 C CA . GLY A 1 183 ? 14.010 -2.049 -29.504 1.00 96.44 183 GLY A CA 1
ATOM 1359 C C . GLY A 1 183 ? 13.070 -0.855 -29.731 1.00 96.44 183 GLY A C 1
ATOM 1360 O O . GLY A 1 183 ? 13.094 -0.214 -30.781 1.00 96.44 183 GLY A O 1
ATOM 1361 N N . GLN A 1 184 ? 12.184 -0.552 -28.778 1.00 98.00 184 GLN A N 1
ATOM 1362 C CA . GLN A 1 184 ? 11.186 0.513 -28.926 1.00 98.00 184 GLN A CA 1
ATOM 1363 C C . GLN A 1 184 ? 11.777 1.911 -28.732 1.00 98.00 184 GLN A C 1
ATOM 1365 O O . GLN A 1 184 ? 11.104 2.900 -29.026 1.00 98.00 184 GLN A O 1
ATOM 1370 N N . PHE A 1 185 ? 13.024 1.982 -28.269 1.00 97.31 185 PHE A N 1
ATOM 1371 C CA . PHE A 1 185 ? 13.719 3.217 -27.933 1.00 97.31 185 PHE A CA 1
ATOM 1372 C C . PHE A 1 185 ? 14.940 3.503 -28.817 1.00 97.31 185 PHE A C 1
ATOM 1374 O O . PHE A 1 185 ? 15.507 4.567 -28.636 1.00 97.31 185 PHE A O 1
ATOM 1381 N N . ASP A 1 186 ? 15.228 2.678 -29.842 1.00 95.56 186 ASP A N 1
ATOM 1382 C CA . ASP A 1 186 ? 16.356 2.788 -30.807 1.00 95.56 186 ASP A CA 1
ATOM 1383 C C . ASP A 1 186 ? 16.463 4.136 -31.559 1.00 95.56 186 ASP A C 1
ATOM 1385 O O . ASP A 1 186 ? 17.319 4.340 -32.422 1.00 95.56 186 ASP A O 1
ATOM 1389 N N . TYR A 1 187 ? 15.506 5.039 -31.347 1.00 94.75 187 TYR A N 1
ATOM 1390 C CA . TYR A 1 187 ? 15.524 6.384 -31.903 1.00 94.75 187 TYR A CA 1
ATOM 1391 C C . TYR A 1 187 ? 16.314 7.374 -31.039 1.00 94.75 187 TYR A C 1
ATOM 1393 O O . TYR A 1 187 ? 16.494 8.510 -31.487 1.00 94.75 187 TYR A O 1
ATOM 1401 N N . LEU A 1 188 ? 16.703 6.998 -29.816 1.00 96.25 188 LEU A N 1
ATOM 1402 C CA . LEU A 1 188 ? 17.416 7.869 -28.892 1.00 96.25 188 LEU A CA 1
ATOM 1403 C C . LEU A 1 188 ? 18.879 7.995 -29.317 1.00 96.25 188 LEU A C 1
ATOM 1405 O O . LEU A 1 188 ? 19.582 7.013 -29.506 1.00 96.25 188 LEU A O 1
ATOM 1409 N N . GLY A 1 189 ? 19.351 9.228 -29.468 1.00 94.38 189 GLY A N 1
ATOM 1410 C CA . GLY A 1 189 ? 20.778 9.493 -29.617 1.00 94.38 189 GLY A CA 1
ATOM 1411 C C . GLY A 1 189 ? 21.516 9.530 -28.276 1.00 94.38 189 GLY A C 1
ATOM 1412 O O . GLY A 1 189 ? 20.915 9.549 -27.201 1.00 94.38 189 GLY A O 1
ATOM 1413 N N . THR A 1 190 ? 22.840 9.653 -28.342 1.00 92.75 190 THR A N 1
ATOM 1414 C CA . THR A 1 190 ? 23.712 9.878 -27.181 1.00 92.75 190 THR A CA 1
ATOM 1415 C C . THR A 1 190 ? 23.208 11.034 -26.312 1.00 92.75 190 THR A C 1
ATOM 1417 O O . THR A 1 190 ? 22.942 12.125 -26.818 1.00 92.75 190 THR A O 1
ATOM 1420 N N . ASP A 1 191 ? 23.128 10.804 -24.999 1.00 91.00 191 ASP A N 1
ATOM 1421 C CA . ASP A 1 191 ? 22.610 11.739 -23.983 1.00 91.00 191 ASP A CA 1
ATOM 1422 C C . ASP A 1 191 ? 21.103 12.076 -24.099 1.00 91.00 191 ASP A C 1
ATOM 1424 O O . ASP A 1 191 ? 20.594 12.887 -23.317 1.00 91.00 191 ASP A O 1
ATOM 1428 N N . GLU A 1 192 ? 20.359 11.465 -25.028 1.00 97.50 192 GLU A N 1
ATOM 1429 C CA . GLU A 1 192 ? 18.898 11.563 -25.072 1.00 97.50 192 GLU A CA 1
ATOM 1430 C C . GLU A 1 192 ? 18.250 10.556 -24.115 1.00 97.50 192 GLU A C 1
ATOM 1432 O O . GLU A 1 192 ? 18.804 9.500 -23.808 1.00 97.50 192 GLU A O 1
ATOM 1437 N N . THR A 1 193 ? 17.057 10.895 -23.619 1.00 97.81 193 THR A N 1
ATOM 1438 C CA . THR A 1 193 ? 16.304 10.030 -22.703 1.00 97.81 193 THR A CA 1
ATOM 1439 C C . THR A 1 193 ? 14.839 9.915 -23.095 1.00 97.81 193 THR A C 1
ATOM 1441 O O . THR A 1 193 ? 14.243 10.849 -23.641 1.00 97.81 193 THR A O 1
ATOM 1444 N N . ALA A 1 194 ? 14.249 8.772 -22.759 1.00 98.31 194 ALA A N 1
ATOM 1445 C CA . ALA A 1 194 ? 12.810 8.543 -22.755 1.00 98.31 194 ALA A CA 1
ATOM 1446 C C . ALA A 1 194 ? 12.359 8.017 -21.388 1.00 98.31 194 ALA A C 1
ATOM 1448 O O . ALA A 1 194 ? 13.169 7.546 -20.587 1.00 98.31 194 ALA A O 1
ATOM 1449 N N . GLN A 1 195 ? 11.055 8.098 -21.125 1.00 98.19 195 GLN A N 1
ATOM 1450 C CA . GLN A 1 195 ? 10.446 7.554 -19.916 1.00 98.19 195 GLN A CA 1
ATOM 1451 C C . GLN A 1 195 ? 9.254 6.666 -20.261 1.00 98.19 195 GLN A C 1
ATOM 1453 O O . GLN A 1 195 ? 8.452 6.996 -21.138 1.00 98.19 195 GLN A O 1
ATOM 1458 N N . THR A 1 196 ? 9.128 5.563 -19.532 1.00 98.56 196 THR A N 1
ATOM 1459 C CA . THR A 1 196 ? 7.921 4.734 -19.472 1.00 98.56 196 THR A CA 1
ATOM 1460 C C . THR A 1 196 ? 7.614 4.424 -18.011 1.00 98.56 196 THR A C 1
ATOM 1462 O O . THR A 1 196 ? 8.483 4.545 -17.147 1.00 98.56 196 THR A O 1
ATOM 1465 N N . GLU A 1 197 ? 6.372 4.061 -17.725 1.00 98.44 197 GLU A N 1
ATOM 1466 C CA . GLU A 1 197 ? 5.911 3.814 -16.362 1.00 98.44 197 GLU A CA 1
ATOM 1467 C C . GLU A 1 197 ? 5.039 2.562 -16.287 1.00 98.44 197 GLU A C 1
ATOM 1469 O O . GLU A 1 197 ? 4.347 2.199 -17.250 1.00 98.44 197 GLU A O 1
ATOM 1474 N N . PHE A 1 198 ? 5.100 1.919 -15.124 1.00 98.75 198 PHE A N 1
ATOM 1475 C CA . PHE A 1 198 ? 4.300 0.762 -14.742 1.00 98.75 198 PHE A CA 1
ATOM 1476 C C . PHE A 1 198 ? 3.724 1.015 -13.355 1.00 98.75 198 PHE A C 1
ATOM 1478 O O . PHE A 1 198 ? 4.434 1.503 -12.479 1.00 98.75 198 PHE A O 1
ATOM 1485 N N . THR A 1 199 ? 2.460 0.666 -13.132 1.00 98.50 199 THR A N 1
ATOM 1486 C CA . THR A 1 199 ? 1.869 0.729 -11.790 1.00 98.50 199 THR A CA 1
ATOM 1487 C C . THR A 1 199 ? 1.850 -0.648 -11.155 1.00 98.50 199 THR A C 1
ATOM 1489 O O . THR A 1 199 ? 1.678 -1.656 -11.844 1.00 98.50 199 THR A O 1
ATOM 1492 N N . TYR A 1 200 ? 2.001 -0.707 -9.839 1.00 98.50 200 TYR A N 1
ATOM 1493 C CA . TYR A 1 200 ? 1.882 -1.945 -9.082 1.00 98.50 200 TYR A CA 1
ATOM 1494 C C . TYR A 1 200 ? 1.031 -1.739 -7.835 1.00 98.50 200 TYR A C 1
ATOM 1496 O O . TYR A 1 200 ? 0.934 -0.632 -7.312 1.00 98.50 200 TYR A O 1
ATOM 1504 N N . ALA A 1 201 ? 0.369 -2.808 -7.403 1.00 98.25 201 ALA A N 1
ATOM 1505 C CA . ALA A 1 201 ? -0.393 -2.865 -6.162 1.00 98.25 201 ALA A CA 1
ATOM 1506 C C . ALA A 1 201 ? 0.307 -3.819 -5.197 1.00 98.25 201 ALA A C 1
ATOM 1508 O O . ALA A 1 201 ? 0.708 -4.912 -5.611 1.00 98.25 201 ALA A O 1
ATOM 1509 N N . ILE A 1 202 ? 0.418 -3.430 -3.929 1.00 98.12 202 ILE A N 1
ATOM 1510 C CA . ILE A 1 202 ? 0.919 -4.304 -2.865 1.00 98.12 202 ILE A CA 1
ATOM 1511 C C . ILE A 1 202 ? -0.247 -4.935 -2.100 1.00 98.12 202 ILE A C 1
ATOM 1513 O O . ILE A 1 202 ? -1.316 -4.337 -1.971 1.00 98.12 202 ILE A O 1
ATOM 1517 N N . GLU A 1 203 ? -0.051 -6.147 -1.586 1.00 96.06 203 GLU A N 1
ATOM 1518 C CA . GLU A 1 203 ? -1.062 -6.858 -0.797 1.00 96.06 203 GLU A CA 1
ATOM 1519 C C . GLU A 1 203 ? -1.519 -6.006 0.398 1.00 96.06 203 GLU A C 1
ATOM 1521 O O . GLU A 1 203 ? -0.701 -5.578 1.219 1.00 96.06 203 GLU A O 1
ATOM 1526 N N . GLY A 1 204 ? -2.833 -5.772 0.484 1.00 91.75 204 GLY A N 1
ATOM 1527 C CA . GLY A 1 204 ? -3.470 -5.019 1.569 1.00 91.75 204 GLY A CA 1
ATOM 1528 C C . GLY A 1 204 ? -3.189 -3.512 1.576 1.00 91.75 204 GLY A C 1
ATOM 1529 O O . GLY A 1 204 ? -3.619 -2.840 2.512 1.00 91.75 204 GLY A O 1
ATOM 1530 N N . GLY A 1 205 ? -2.483 -2.982 0.574 1.00 90.62 205 GLY A N 1
ATOM 1531 C CA . GLY A 1 205 ? -2.071 -1.580 0.517 1.00 90.62 205 GLY A CA 1
ATOM 1532 C C . GLY A 1 205 ? -2.504 -0.839 -0.739 1.00 90.62 205 GLY A C 1
ATOM 1533 O O . GLY A 1 205 ? -3.335 -1.301 -1.524 1.00 90.62 205 GLY A O 1
ATOM 1534 N N . ASP A 1 206 ? -1.927 0.350 -0.892 1.00 91.00 206 ASP A N 1
ATOM 1535 C CA . ASP A 1 206 ? -2.142 1.226 -2.039 1.00 91.00 206 ASP A CA 1
ATOM 1536 C C . ASP A 1 206 ? -1.309 0.804 -3.268 1.00 91.00 206 ASP A C 1
ATOM 1538 O O . ASP A 1 206 ? -0.570 -0.184 -3.271 1.00 91.00 206 ASP A O 1
ATOM 1542 N N . THR A 1 207 ? -1.458 1.563 -4.354 1.00 97.12 207 THR A N 1
ATOM 1543 C CA . THR A 1 207 ? -0.668 1.414 -5.580 1.00 97.12 207 THR A CA 1
ATOM 1544 C C . THR A 1 207 ? 0.459 2.436 -5.650 1.00 97.12 207 THR A C 1
ATOM 1546 O O . THR A 1 207 ? 0.232 3.595 -5.302 1.00 97.12 207 THR A O 1
ATOM 1549 N N . ALA A 1 208 ? 1.593 2.054 -6.230 1.00 98.56 208 ALA A N 1
ATOM 1550 C CA . ALA A 1 208 ? 2.698 2.954 -6.559 1.00 98.56 208 ALA A CA 1
ATOM 1551 C C . ALA A 1 208 ? 3.166 2.769 -8.011 1.00 98.56 208 ALA A C 1
ATOM 1553 O O . ALA A 1 208 ? 2.639 1.933 -8.758 1.00 98.56 208 ALA A O 1
ATOM 1554 N N . THR A 1 209 ? 4.113 3.605 -8.430 1.00 98.69 209 THR A N 1
ATOM 1555 C CA . THR A 1 209 ? 4.605 3.674 -9.807 1.00 98.69 209 THR A CA 1
ATOM 1556 C C . THR A 1 209 ? 6.093 3.365 -9.875 1.00 98.69 209 THR A C 1
ATOM 1558 O O . THR A 1 209 ? 6.898 3.986 -9.188 1.00 98.69 209 THR A O 1
ATOM 1561 N N . LEU A 1 210 ? 6.470 2.461 -10.778 1.00 98.75 210 LEU A N 1
ATOM 1562 C CA . LEU A 1 210 ? 7.846 2.300 -11.230 1.00 98.75 210 LEU A CA 1
ATOM 1563 C C . LEU A 1 210 ? 8.083 3.206 -12.443 1.00 98.75 210 LEU A C 1
ATOM 1565 O O . LEU A 1 210 ? 7.559 2.951 -13.533 1.00 98.75 210 LEU A O 1
ATOM 1569 N N . PHE A 1 211 ? 8.908 4.234 -12.265 1.00 98.62 211 PHE A N 1
ATOM 1570 C CA . PHE A 1 211 ? 9.379 5.102 -13.339 1.00 98.62 211 PHE A CA 1
ATOM 1571 C C . PHE A 1 211 ? 10.659 4.539 -13.951 1.00 98.62 211 PHE A C 1
ATOM 1573 O O . PHE A 1 211 ? 11.692 4.441 -13.288 1.00 98.62 211 PHE A O 1
ATOM 1580 N N . VAL A 1 212 ? 10.625 4.223 -15.243 1.00 98.75 212 VAL A N 1
ATOM 1581 C CA . VAL A 1 212 ? 11.797 3.743 -15.978 1.00 98.75 212 VAL A CA 1
ATOM 1582 C C . VAL A 1 212 ? 12.320 4.871 -16.859 1.00 98.75 212 VAL A C 1
ATOM 1584 O O . VAL A 1 212 ? 11.609 5.362 -17.735 1.00 98.75 212 VAL A O 1
ATOM 1587 N N . THR A 1 213 ? 13.563 5.289 -16.629 1.00 98.50 213 THR A N 1
ATOM 1588 C CA . THR A 1 213 ? 14.286 6.230 -17.493 1.00 98.50 213 THR A CA 1
ATOM 1589 C C . THR A 1 213 ? 15.270 5.462 -18.367 1.00 98.50 213 THR A C 1
ATOM 1591 O O . THR A 1 213 ? 16.167 4.788 -17.860 1.00 98.50 213 THR A O 1
ATOM 1594 N N . ILE A 1 214 ? 15.105 5.600 -19.680 1.00 98.50 214 ILE A N 1
ATOM 1595 C CA . ILE A 1 214 ? 15.896 4.926 -20.707 1.00 98.50 214 ILE A CA 1
ATOM 1596 C C . ILE A 1 214 ? 16.846 5.944 -21.331 1.00 98.50 214 ILE A C 1
ATOM 1598 O O . ILE A 1 214 ? 16.392 6.999 -21.774 1.00 98.50 214 ILE A O 1
ATOM 1602 N N . TRP A 1 215 ? 18.141 5.635 -21.367 1.00 97.69 215 TRP A N 1
ATOM 1603 C CA . TRP A 1 215 ? 19.183 6.459 -21.984 1.00 97.69 215 TRP A CA 1
ATOM 1604 C C . TRP A 1 215 ? 19.589 5.915 -23.354 1.00 97.69 215 TRP A C 1
ATOM 1606 O O . TRP A 1 215 ? 19.829 4.715 -23.486 1.00 97.69 215 TRP A O 1
ATOM 1616 N N . GLY A 1 216 ? 19.713 6.800 -24.344 1.00 96.44 216 GLY A N 1
ATOM 1617 C CA . GLY A 1 216 ? 20.326 6.469 -25.630 1.00 96.44 216 GLY A CA 1
ATOM 1618 C C . GLY A 1 216 ? 21.831 6.253 -25.487 1.00 96.44 216 GLY A C 1
ATOM 1619 O O . GLY A 1 216 ? 22.506 6.977 -24.740 1.00 96.44 216 GLY A O 1
ATOM 1620 N N . GLU A 1 217 ? 22.363 5.252 -26.183 1.00 88.44 217 GLU A N 1
ATOM 1621 C CA . GLU A 1 217 ? 23.803 5.009 -26.240 1.00 88.44 217 GLU A CA 1
ATOM 1622 C C . GLU A 1 217 ? 24.427 5.713 -27.455 1.00 88.44 217 GLU A C 1
ATOM 1624 O O . GLU A 1 217 ? 23.758 6.072 -28.422 1.00 88.44 217 GLU A O 1
ATOM 1629 N N . ASP A 1 218 ? 25.744 5.939 -27.413 1.00 76.94 218 ASP A N 1
ATOM 1630 C CA . ASP A 1 218 ? 26.460 6.335 -28.626 1.00 76.94 218 ASP A CA 1
ATOM 1631 C C . ASP A 1 218 ? 26.547 5.117 -29.542 1.00 76.94 218 ASP A C 1
ATOM 1633 O O . ASP A 1 218 ? 27.183 4.117 -29.195 1.00 76.94 218 ASP A O 1
ATOM 1637 N N . ASP A 1 219 ? 25.938 5.216 -30.723 1.00 66.06 219 ASP A N 1
ATOM 1638 C CA . ASP A 1 219 ? 26.166 4.308 -31.840 1.00 66.06 219 ASP A CA 1
ATOM 1639 C C . ASP A 1 219 ? 27.659 4.387 -32.208 1.00 66.06 219 ASP A C 1
ATOM 1641 O O . ASP A 1 219 ? 28.071 5.137 -33.100 1.00 66.06 219 ASP A O 1
ATOM 1645 N N . ILE A 1 220 ? 28.521 3.625 -31.522 1.00 55.62 220 ILE A N 1
ATOM 1646 C CA . ILE A 1 220 ? 29.915 3.453 -31.933 1.00 55.62 220 ILE A CA 1
ATOM 1647 C C . ILE A 1 220 ? 29.883 2.616 -33.214 1.00 55.62 220 ILE A C 1
ATOM 1649 O O . ILE A 1 220 ? 30.131 1.407 -33.219 1.00 55.62 220 ILE A O 1
ATOM 1653 N N . ILE A 1 221 ? 29.571 3.263 -34.336 1.00 53.66 221 ILE A N 1
ATOM 1654 C CA . ILE A 1 221 ? 29.733 2.685 -35.658 1.00 53.66 221 ILE A CA 1
ATOM 1655 C C . ILE A 1 221 ? 31.229 2.455 -35.832 1.00 53.66 221 ILE A C 1
ATOM 1657 O O . ILE A 1 221 ? 32.017 3.386 -36.009 1.00 53.66 221 ILE A O 1
ATOM 1661 N N . GLY A 1 222 ? 31.617 1.183 -35.782 1.00 52.75 222 GLY A N 1
ATOM 1662 C CA . GLY A 1 222 ? 32.930 0.741 -36.215 1.00 52.75 222 GLY A CA 1
ATOM 1663 C C . GLY A 1 222 ? 33.209 1.236 -37.636 1.00 52.75 222 GLY A C 1
ATOM 1664 O O . GLY A 1 222 ? 32.528 0.843 -38.585 1.00 52.75 222 GLY A O 1
ATOM 1665 N N . GLY A 1 223 ? 34.232 2.080 -37.759 1.00 36.94 223 GLY A N 1
ATOM 1666 C CA . GLY A 1 223 ? 34.862 2.513 -39.004 1.00 36.94 223 GLY A CA 1
ATOM 1667 C C . GLY A 1 223 ? 36.374 2.473 -38.871 1.00 36.94 223 GLY A C 1
ATOM 1668 O O . GLY A 1 223 ? 36.884 3.024 -37.870 1.00 36.94 223 GLY A O 1
#

Organism: NCBI:txid1356575

Sequence (223 aa):
MVSSKIDSFTNINGEVVNDYGKFDSGVQFGTADIGEDDIRETSFILSQSNVDLTIESILGQDFAVRLTSVGQEDGSREDSLKIGGEAPIEADPAVDPDPVHIANDDFLFVFETEGFNRDGSGDALEGRMTSVLQNDTTDDLQYLGQVEGVNGDTTAVAQIVSGLSGGLLIMYADGSVDFSADGQFDYLGTDETAQTEFTYAIEGGDTATLFVTIWGEDDIIGG